Protein AF-A0A524IT50-F1 (afdb_monomer_lite)

Foldseek 3Di:
DFKWFWWDAQDQDQGTDIAGEPPPDDWQAQWWFFADDPPDTGITGTHGIDPDDPCVVDDHHHTPGTLDPHRLADNVLLVVLVVVCVVVVGHSNNSSVLLALPDSAADAQDDPPDADPDPDDDDDDDPVLVVLLVCQLPDPPNDDDDDDDPPNCPVVSVVVNQVVCVVVVAAEEAADALVPPDPVVVNVCCVVQPQLEAEDEDPDHSNNNSNSLVCQLVNSHRYYYYHPSSVSRNHPRHD

Secondary structure (DSSP, 8-state):
---EEEEEESSS----EEEE--TTSS--TT-EEEEEETTEEEEEEEEEEESS-S-TTS-PPBPSEES-SS--S-HHHHHHHHHHHHHHT--HHHHHHHHS---SS-------S-------------HHHHHHHHHHHH-SSS-------TTS-HHHHHHHHHHHHHHTT-BEEEE--GGG--HHHHHHHHHHHGGGEEEE-TTS-HHHHHHHHHHHHTTS--EEEESGGGGGS--TTB-

pLDDT: mean 86.33, std 12.61, range [40.44, 97.62]

Structure (mmCIF, N/CA/C/O backbone):
data_AF-A0A524IT50-F1
#
_entry.id   AF-A0A524IT50-F1
#
loop_
_atom_site.group_PDB
_atom_site.id
_atom_site.type_symbol
_atom_site.label_atom_id
_atom_site.label_alt_id
_atom_site.label_comp_id
_atom_site.label_asym_id
_atom_site.label_entity_id
_atom_site.label_seq_id
_atom_site.pdbx_PDB_ins_code
_atom_site.Cartn_x
_atom_site.Cartn_y
_atom_site.Cartn_z
_atom_site.occupancy
_atom_site.B_iso_or_equiv
_atom_site.auth_seq_id
_atom_site.auth_comp_id
_atom_site.auth_asym_id
_atom_site.auth_atom_id
_atom_site.pdbx_PDB_model_num
ATOM 1 N N . MET A 1 1 ? -31.246 -6.520 14.577 1.00 61.44 1 MET A N 1
ATOM 2 C CA . MET A 1 1 ? -29.985 -6.886 13.916 1.00 61.44 1 MET A CA 1
ATOM 3 C C . MET A 1 1 ? -29.192 -5.606 13.858 1.00 61.44 1 MET A C 1
ATOM 5 O O . MET A 1 1 ? -29.697 -4.640 13.303 1.00 61.44 1 MET A O 1
ATOM 9 N N . THR A 1 2 ? -28.096 -5.533 14.606 1.00 73.56 2 THR A N 1
ATOM 10 C CA . THR A 1 2 ? -27.285 -4.315 14.700 1.00 73.56 2 THR A CA 1
ATOM 11 C C . THR A 1 2 ? -25.959 -4.638 14.044 1.00 73.56 2 THR A C 1
ATOM 13 O O . THR A 1 2 ? -25.199 -5.437 14.595 1.00 73.56 2 THR A O 1
ATOM 16 N N . ALA A 1 3 ? -25.717 -4.058 12.870 1.00 85.19 3 ALA A N 1
ATOM 17 C CA . ALA A 1 3 ? -24.466 -4.242 12.156 1.00 85.19 3 ALA A CA 1
ATOM 18 C C . ALA A 1 3 ? -23.287 -3.780 13.025 1.00 85.19 3 ALA A C 1
ATOM 20 O O . ALA A 1 3 ? -23.374 -2.797 13.773 1.00 85.19 3 ALA A O 1
ATOM 21 N N . CYS A 1 4 ? -22.173 -4.498 12.938 1.00 92.62 4 CYS A N 1
ATOM 22 C CA . CYS A 1 4 ? -20.965 -4.160 13.676 1.00 92.62 4 CYS A CA 1
ATOM 23 C C . CYS A 1 4 ? -19.724 -4.348 12.814 1.00 92.62 4 CYS A C 1
ATOM 25 O O . CYS A 1 4 ? -19.714 -5.113 11.853 1.00 92.62 4 CYS A O 1
ATOM 27 N N . ILE A 1 5 ? -18.662 -3.654 13.188 1.00 95.31 5 ILE A N 1
ATOM 28 C CA . ILE A 1 5 ? -17.382 -3.678 12.490 1.00 95.31 5 ILE A CA 1
ATOM 29 C C . ILE A 1 5 ? -16.289 -4.215 13.397 1.00 95.31 5 ILE A C 1
ATOM 31 O O . ILE A 1 5 ? -16.271 -3.939 14.597 1.00 95.31 5 ILE A O 1
ATOM 35 N N . GLU A 1 6 ? -15.347 -4.932 12.800 1.00 96.62 6 GLU A N 1
ATOM 36 C CA . GLU A 1 6 ? -14.113 -5.337 13.456 1.00 96.62 6 GLU A CA 1
ATOM 37 C C . GLU A 1 6 ? -13.029 -4.294 13.209 1.00 96.62 6 GLU A C 1
ATOM 39 O O . GLU A 1 6 ? -12.670 -3.992 12.068 1.00 96.62 6 GLU A O 1
ATOM 44 N N . VAL A 1 7 ? -12.495 -3.745 14.297 1.00 97.44 7 VAL A N 1
ATOM 45 C CA . VAL A 1 7 ? -11.460 -2.714 14.276 1.00 97.44 7 VAL A CA 1
ATOM 46 C C . VAL A 1 7 ? -10.177 -3.257 14.890 1.00 97.44 7 VAL A C 1
ATOM 48 O O . VAL A 1 7 ? -10.175 -3.746 16.020 1.00 97.44 7 VAL A O 1
ATOM 51 N N . VAL A 1 8 ? -9.063 -3.099 14.180 1.00 97.62 8 VAL A N 1
ATOM 52 C CA . VAL A 1 8 ? -7.715 -3.343 14.713 1.00 97.62 8 VAL A CA 1
ATOM 53 C C . VAL A 1 8 ? -6.997 -2.025 14.977 1.00 97.62 8 VAL A C 1
ATOM 55 O O . VAL A 1 8 ? -7.151 -1.046 14.244 1.00 97.62 8 VAL A O 1
ATOM 58 N N . PHE A 1 9 ? -6.190 -1.991 16.034 1.00 96.31 9 PHE A N 1
ATOM 59 C CA . PHE A 1 9 ? -5.438 -0.807 16.453 1.00 96.31 9 PHE A CA 1
ATOM 60 C C . PHE A 1 9 ? -3.938 -1.059 16.354 1.00 96.31 9 PHE A C 1
ATOM 62 O O . PHE A 1 9 ? -3.500 -2.194 16.505 1.00 96.31 9 PHE A O 1
ATOM 69 N N . ASN A 1 10 ? -3.148 0.004 16.180 1.00 95.38 10 ASN A N 1
ATOM 70 C CA . ASN A 1 10 ? -1.686 -0.055 16.261 1.00 95.38 10 ASN A CA 1
ATOM 71 C C . ASN A 1 10 ? -1.212 -0.324 17.702 1.00 95.38 10 ASN A C 1
ATOM 73 O O . ASN A 1 10 ? -0.785 0.588 18.412 1.00 95.38 10 ASN A O 1
ATOM 77 N N . LEU A 1 11 ? -1.398 -1.554 18.165 1.00 94.94 11 LEU A N 1
ATOM 78 C CA . LEU A 1 11 ? -1.087 -2.034 19.503 1.00 94.94 11 LEU A CA 1
ATOM 79 C C . LEU A 1 11 ? -0.574 -3.467 19.384 1.00 94.94 11 LEU A C 1
ATOM 81 O O . LEU A 1 11 ? -1.099 -4.198 18.552 1.00 94.94 11 LEU A O 1
ATOM 85 N N . PRO A 1 12 ? 0.336 -3.917 20.261 1.00 94.94 12 PRO A N 1
ATOM 86 C CA . PRO A 1 12 ? 0.860 -5.283 20.257 1.00 94.94 12 PRO A CA 1
ATOM 87 C C . PRO A 1 12 ? -0.163 -6.283 20.829 1.00 94.94 12 PRO A C 1
ATOM 89 O O . PRO A 1 12 ? 0.088 -6.980 21.810 1.00 94.94 12 PRO A O 1
ATOM 92 N N . VAL A 1 13 ? -1.368 -6.312 20.256 1.00 93.94 13 VAL A N 1
ATOM 93 C CA . VAL A 1 13 ? -2.480 -7.176 20.650 1.00 93.94 13 VAL A CA 1
ATOM 94 C C . VAL A 1 13 ? -3.026 -7.838 19.395 1.00 93.94 13 VAL A C 1
ATOM 96 O O . VAL A 1 13 ? -3.584 -7.179 18.522 1.00 93.94 13 VAL A O 1
ATOM 99 N N . ASN A 1 14 ? -2.884 -9.158 19.311 1.00 90.31 14 ASN A N 1
ATOM 100 C CA . ASN A 1 14 ? -3.319 -9.930 18.153 1.00 90.31 14 ASN A CA 1
ATOM 101 C C . ASN A 1 14 ? -4.817 -10.274 18.227 1.00 90.31 14 ASN A C 1
ATOM 103 O O . ASN A 1 14 ? -5.187 -11.438 18.362 1.00 90.31 14 ASN A O 1
ATOM 107 N N . ARG A 1 15 ? -5.673 -9.245 18.237 1.00 91.81 15 ARG A N 1
ATOM 108 C CA . ARG A 1 15 ? -7.135 -9.393 18.223 1.00 91.81 15 ARG A CA 1
ATOM 109 C C . ARG A 1 15 ? -7.817 -8.180 17.586 1.00 91.81 15 ARG A C 1
ATOM 111 O O . ARG A 1 15 ? -7.344 -7.054 17.761 1.00 91.81 15 ARG A O 1
ATOM 118 N N . GLY A 1 16 ? -8.948 -8.405 16.925 1.00 94.62 16 GLY A N 1
ATOM 119 C CA . GLY A 1 16 ? -9.891 -7.351 16.565 1.00 94.62 16 GLY A CA 1
ATOM 120 C C . GLY A 1 16 ? -10.798 -6.958 17.730 1.00 94.62 16 GLY A C 1
ATOM 121 O O . GLY A 1 16 ? -10.895 -7.648 18.748 1.00 94.62 16 GLY A O 1
ATOM 122 N N . PHE A 1 17 ? -11.434 -5.801 17.601 1.00 96.50 17 PHE A N 1
ATOM 123 C CA . PHE A 1 17 ? -12.384 -5.270 18.570 1.00 96.50 17 PHE A CA 1
ATOM 124 C C . PHE A 1 17 ? -13.673 -4.899 17.845 1.00 96.50 17 PHE A C 1
ATOM 126 O O . PHE A 1 17 ? -13.633 -4.164 16.859 1.00 96.50 17 PHE A O 1
ATOM 133 N N . LEU A 1 18 ? -14.803 -5.395 18.343 1.00 96.25 18 LEU A N 1
ATOM 134 C CA . LEU A 1 18 ? -16.113 -5.143 17.756 1.00 96.25 18 LEU A CA 1
ATOM 135 C C . LEU A 1 18 ? -16.663 -3.791 18.216 1.00 96.25 18 LEU A C 1
ATOM 137 O O . LEU A 1 18 ? -16.636 -3.467 19.406 1.00 96.25 18 LEU A O 1
ATOM 141 N N . TYR A 1 19 ? -17.183 -3.017 17.268 1.00 95.75 19 TYR A N 1
ATOM 142 C CA . TYR A 1 19 ? -17.851 -1.745 17.531 1.00 95.75 19 TYR A CA 1
ATOM 143 C C . TYR A 1 19 ? -19.137 -1.622 16.727 1.00 95.75 19 TYR A C 1
ATOM 145 O O . TYR A 1 19 ? -19.237 -2.108 15.599 1.00 95.75 19 TYR A O 1
ATOM 153 N N . LEU A 1 20 ? -20.100 -0.898 17.292 1.00 93.00 20 LEU A N 1
ATOM 154 C CA . LEU A 1 20 ? -21.260 -0.430 16.543 1.00 93.00 20 LEU A CA 1
ATOM 155 C C . LEU A 1 20 ? -20.853 0.745 15.651 1.00 93.00 20 LEU A C 1
ATOM 157 O O . LEU A 1 20 ? -20.022 1.577 16.031 1.00 93.00 20 LEU A O 1
ATOM 161 N N . TYR A 1 21 ? -21.475 0.846 14.484 1.00 90.56 21 TYR A N 1
ATOM 162 C CA . TYR A 1 21 ? -21.325 1.988 13.589 1.00 90.56 21 TYR A CA 1
ATOM 163 C C . TYR A 1 21 ? -22.699 2.414 13.049 1.00 90.56 21 TYR A C 1
ATOM 165 O O . TYR A 1 21 ? -23.660 1.654 13.172 1.00 90.56 21 TYR A O 1
ATOM 173 N N . PRO A 1 22 ? -22.838 3.640 12.510 1.00 79.50 22 PRO A N 1
ATOM 174 C CA . PRO A 1 22 ? -24.097 4.079 11.921 1.00 79.50 22 PRO A CA 1
ATOM 175 C C . PRO A 1 22 ? -24.454 3.176 10.733 1.00 79.50 22 PRO A C 1
ATOM 177 O O . PRO A 1 22 ? -23.700 3.127 9.763 1.00 79.50 22 PRO A O 1
ATOM 180 N N . ASP A 1 23 ? -25.597 2.491 10.816 1.00 69.50 23 ASP A N 1
ATOM 181 C CA . ASP A 1 23 ? -26.121 1.489 9.865 1.00 69.50 23 ASP A CA 1
ATOM 182 C C . ASP A 1 23 ? -26.583 2.095 8.517 1.00 69.50 23 ASP A C 1
ATOM 184 O O . ASP A 1 23 ? -27.638 1.789 7.972 1.00 69.50 23 ASP A O 1
ATOM 188 N N . THR A 1 24 ? -25.827 3.062 8.004 1.00 67.31 24 THR A N 1
ATOM 189 C CA . THR A 1 24 ? -26.152 3.847 6.803 1.00 67.31 24 THR A CA 1
ATOM 190 C C . THR A 1 24 ? -25.028 3.846 5.773 1.00 67.31 24 THR A C 1
ATOM 192 O O . THR A 1 24 ? -25.149 4.480 4.729 1.00 67.31 24 THR A O 1
ATOM 195 N N . GLU A 1 25 ? -23.911 3.192 6.075 1.00 66.75 25 GLU A N 1
ATOM 196 C CA . GLU A 1 25 ? -22.723 3.149 5.227 1.00 66.75 25 GLU A CA 1
ATOM 197 C C . GLU A 1 25 ? -22.684 1.813 4.468 1.00 66.75 25 GLU A C 1
ATOM 199 O O . GLU A 1 25 ? -22.880 0.750 5.060 1.00 66.75 25 GLU A O 1
ATOM 204 N N . THR A 1 26 ? -22.403 1.855 3.160 1.00 78.00 26 THR A N 1
ATOM 205 C CA . THR A 1 26 ? -21.908 0.678 2.422 1.00 78.00 26 THR A CA 1
ATOM 206 C C . THR A 1 26 ? -20.674 0.119 3.132 1.00 78.00 26 THR A C 1
ATOM 208 O O . THR A 1 26 ? -19.958 0.911 3.743 1.00 78.00 26 THR A O 1
ATOM 211 N N . ASP A 1 27 ? -20.425 -1.196 3.034 1.00 89.50 27 ASP A N 1
ATOM 212 C CA . ASP A 1 27 ? -19.327 -1.920 3.709 1.00 89.50 27 ASP A CA 1
ATOM 213 C C . ASP A 1 27 ? -18.117 -1.014 4.047 1.00 89.50 27 ASP A C 1
ATOM 215 O O . ASP A 1 27 ? -17.372 -0.608 3.148 1.00 89.50 27 ASP A O 1
ATOM 219 N N . PRO A 1 28 ? -17.937 -0.638 5.329 1.00 91.94 28 PRO A N 1
ATOM 220 C CA . PRO A 1 28 ? -16.919 0.321 5.741 1.00 91.94 28 PRO A CA 1
ATOM 221 C C . PRO A 1 28 ? -15.521 -0.301 5.860 1.00 91.94 28 PRO A C 1
ATOM 223 O O . PRO A 1 28 ? -14.596 0.383 6.319 1.00 91.94 28 PRO A O 1
ATOM 226 N N . THR A 1 29 ? -15.355 -1.576 5.489 1.00 94.62 29 THR A N 1
ATOM 227 C CA . THR A 1 29 ? -14.065 -2.271 5.498 1.00 94.62 29 THR A CA 1
ATOM 228 C C . THR A 1 29 ? -13.006 -1.453 4.770 1.00 94.62 29 THR A C 1
ATOM 230 O O . THR A 1 29 ? -13.235 -0.898 3.699 1.00 94.62 29 THR A O 1
ATOM 233 N N . GLY A 1 30 ? -11.837 -1.329 5.394 1.00 93.88 30 GLY A N 1
ATOM 234 C CA . GLY A 1 30 ? -10.713 -0.567 4.871 1.00 93.88 30 GLY A CA 1
ATOM 235 C C . GLY A 1 30 ? -10.743 0.937 5.154 1.00 93.88 30 GLY A C 1
ATOM 236 O O . GLY A 1 30 ? -9.888 1.679 4.663 1.00 93.88 30 GLY A O 1
ATOM 237 N N . ARG A 1 31 ? -11.690 1.430 5.957 1.00 92.69 31 ARG A N 1
ATOM 238 C CA . ARG A 1 31 ? -11.659 2.806 6.485 1.00 92.69 31 ARG A CA 1
ATOM 239 C C . ARG A 1 31 ? -10.963 2.865 7.833 1.00 92.69 31 ARG A C 1
ATOM 241 O O . ARG A 1 31 ? -10.998 1.917 8.616 1.00 92.69 31 ARG A O 1
ATOM 248 N N . ARG A 1 32 ? -10.377 4.019 8.153 1.00 93.56 32 ARG A N 1
ATOM 249 C CA . ARG A 1 32 ? -9.918 4.300 9.514 1.00 93.56 32 ARG A CA 1
ATOM 250 C C . ARG A 1 32 ? -11.028 4.941 10.333 1.00 93.56 32 ARG A C 1
ATOM 252 O O . ARG A 1 32 ? -11.803 5.764 9.840 1.00 93.56 32 ARG A O 1
ATOM 259 N N . VAL A 1 33 ? -11.051 4.619 11.618 1.00 94.50 33 VAL A N 1
ATOM 260 C CA . VAL A 1 33 ? -12.016 5.125 12.600 1.00 94.50 33 VAL A CA 1
ATOM 261 C C . VAL A 1 33 ? -11.303 5.693 13.818 1.00 94.50 33 VAL A C 1
ATOM 263 O O . VAL A 1 33 ? -10.200 5.271 14.167 1.00 94.50 33 VAL A O 1
ATOM 266 N N . LYS A 1 34 ? -11.945 6.648 14.490 1.00 96.12 34 LYS A N 1
ATOM 267 C CA . LYS A 1 34 ? -11.680 6.958 15.895 1.00 96.12 34 LYS A CA 1
ATOM 268 C C . LYS A 1 34 ? -12.641 6.137 16.744 1.00 96.12 34 LYS A C 1
ATOM 270 O O . LYS A 1 34 ? -13.846 6.219 16.528 1.00 96.12 34 LYS A O 1
ATOM 275 N N . ALA A 1 35 ? -12.112 5.360 17.682 1.00 96.62 35 ALA A N 1
ATOM 276 C CA . ALA A 1 35 ? -12.916 4.504 18.547 1.00 96.62 35 ALA A CA 1
ATOM 277 C C . ALA A 1 35 ? -12.357 4.461 19.982 1.00 96.62 35 ALA A C 1
ATOM 279 O O . ALA A 1 35 ? -11.134 4.566 20.172 1.00 96.62 35 ALA A O 1
ATOM 280 N N . PRO A 1 36 ? -13.227 4.312 20.998 1.00 97.25 36 PRO A N 1
ATOM 281 C CA . PRO A 1 36 ? -12.813 4.250 22.392 1.00 97.25 36 PRO A CA 1
ATOM 282 C C . PRO A 1 36 ? -12.220 2.879 22.739 1.00 97.25 36 PRO A C 1
ATOM 284 O O . PRO A 1 36 ? -12.852 1.844 22.541 1.00 97.25 36 PRO A O 1
ATOM 287 N N . LEU A 1 37 ? -11.033 2.863 23.345 1.00 95.31 37 LEU A N 1
ATOM 288 C CA . LEU A 1 37 ? -10.394 1.674 23.902 1.00 95.31 37 LEU A CA 1
ATOM 289 C C . LEU A 1 37 ? -9.949 1.946 25.347 1.00 95.31 37 LEU A C 1
ATOM 291 O O . LEU A 1 37 ? -9.008 2.700 25.620 1.00 95.31 37 LEU A O 1
ATOM 295 N N . GLY A 1 38 ? -10.658 1.341 26.302 1.00 91.56 38 GLY A N 1
ATOM 296 C CA . GLY A 1 38 ? -10.481 1.631 27.725 1.00 91.56 38 GLY A CA 1
ATOM 297 C C . GLY A 1 38 ? -10.815 3.093 28.043 1.00 91.56 38 GLY A C 1
ATOM 298 O O . GLY A 1 38 ? -11.959 3.513 27.892 1.00 91.56 38 GLY A O 1
ATOM 299 N N . ARG A 1 39 ? -9.814 3.861 28.494 1.00 92.44 39 ARG A N 1
ATOM 300 C CA . ARG A 1 39 ? -9.937 5.297 28.830 1.00 92.44 39 ARG A CA 1
ATOM 301 C C . ARG A 1 39 ? -9.460 6.240 27.718 1.00 92.44 39 ARG A C 1
ATOM 303 O O . ARG A 1 39 ? -9.425 7.448 27.927 1.00 92.44 39 ARG A O 1
ATOM 310 N N . ARG A 1 40 ? -9.004 5.708 26.582 1.00 95.25 40 ARG A N 1
ATOM 311 C CA . ARG A 1 40 ? -8.410 6.485 25.484 1.00 95.25 40 ARG A CA 1
ATOM 312 C C . ARG A 1 40 ? -9.252 6.325 24.225 1.00 95.25 40 ARG A C 1
ATOM 314 O O . ARG A 1 40 ? -9.870 5.286 24.039 1.00 95.25 40 ARG A O 1
ATOM 321 N N . THR A 1 41 ? -9.193 7.304 23.332 1.00 95.62 41 THR A N 1
ATOM 322 C CA . THR A 1 41 ? -9.666 7.157 21.950 1.00 95.62 41 THR A CA 1
ATOM 323 C C . THR A 1 41 ? -8.461 6.950 21.041 1.00 95.62 41 THR A C 1
ATOM 325 O O . THR A 1 41 ? -7.523 7.752 21.054 1.00 95.62 41 THR A O 1
ATOM 328 N N . LEU A 1 42 ? -8.489 5.898 20.225 1.00 95.38 42 LEU A N 1
ATOM 329 C CA . LEU A 1 42 ? -7.414 5.551 19.298 1.00 95.38 42 LEU A CA 1
ATOM 330 C C . LEU A 1 42 ? -7.889 5.615 17.848 1.00 95.38 42 LEU A C 1
ATOM 332 O O . LEU A 1 42 ? -9.085 5.609 17.568 1.00 95.38 42 LEU A O 1
ATOM 336 N N . THR A 1 43 ? -6.929 5.715 16.928 1.00 94.50 43 THR A N 1
ATOM 337 C CA . THR A 1 43 ? -7.186 5.472 15.505 1.00 94.50 43 THR A CA 1
ATOM 338 C C . THR A 1 43 ? -7.030 3.979 15.238 1.00 94.50 43 THR A C 1
ATOM 340 O O . THR A 1 43 ? -5.976 3.427 15.550 1.00 94.50 43 THR A O 1
ATOM 343 N N . GLY A 1 44 ? -8.056 3.353 14.671 1.00 95.12 44 GLY A N 1
ATOM 344 C CA . GLY A 1 44 ? -8.032 1.960 14.229 1.00 95.12 44 GLY A CA 1
ATOM 345 C C . GLY A 1 44 ? -8.423 1.827 12.761 1.00 95.12 44 GLY A C 1
ATOM 346 O O . GLY A 1 44 ? -8.910 2.787 12.161 1.00 95.12 44 GLY A O 1
ATOM 347 N N . CYS A 1 45 ? -8.197 0.648 12.193 1.00 95.75 45 CYS A N 1
ATOM 348 C CA . CYS A 1 45 ? -8.593 0.289 10.833 1.00 95.75 45 CYS A CA 1
ATOM 349 C C . CYS A 1 45 ? -9.722 -0.736 10.894 1.00 95.75 45 CYS A C 1
ATOM 351 O O . CYS A 1 45 ? -9.622 -1.702 11.650 1.00 95.75 45 CYS A O 1
ATOM 353 N N . VAL A 1 46 ? -10.772 -0.528 10.103 1.00 96.31 46 VAL A N 1
ATOM 354 C CA . VAL A 1 46 ? -11.834 -1.517 9.922 1.00 96.31 46 VAL A CA 1
ATOM 355 C C . VAL A 1 46 ? -11.312 -2.621 9.011 1.00 96.31 46 VAL A C 1
ATOM 357 O O . VAL A 1 46 ? -10.904 -2.334 7.886 1.00 96.31 46 VAL A O 1
ATOM 360 N N . VAL A 1 47 ? -11.312 -3.859 9.493 1.00 96.75 47 VAL A N 1
ATOM 361 C CA . VAL A 1 47 ? -10.839 -5.037 8.740 1.00 96.75 47 VAL A CA 1
ATOM 362 C C . VAL A 1 47 ? -11.973 -5.962 8.324 1.00 96.75 47 VAL A C 1
ATOM 364 O O . VAL A 1 47 ? -11.801 -6.742 7.393 1.00 96.75 47 VAL A O 1
ATOM 367 N N . ASN A 1 48 ? -13.131 -5.851 8.975 1.00 94.44 48 ASN A N 1
ATOM 368 C CA . ASN A 1 48 ? -14.299 -6.653 8.653 1.00 94.44 48 ASN A CA 1
ATOM 369 C C . ASN A 1 48 ? -15.599 -5.932 9.030 1.00 94.44 48 ASN A C 1
ATOM 371 O O . ASN A 1 48 ? -15.611 -5.075 9.921 1.00 94.44 48 ASN A O 1
ATOM 375 N N . CYS A 1 49 ? -16.693 -6.321 8.383 1.00 93.00 49 CYS A N 1
ATOM 376 C CA . CYS A 1 49 ? -18.040 -5.847 8.663 1.00 93.00 49 CYS A CA 1
ATOM 377 C C . CYS A 1 49 ? -18.987 -7.044 8.768 1.00 93.00 49 CYS A C 1
ATOM 379 O O . CYS A 1 49 ? -19.014 -7.905 7.889 1.00 93.00 49 CYS A O 1
ATOM 381 N N . PHE A 1 50 ? -19.789 -7.078 9.828 1.00 91.38 50 PHE A N 1
ATOM 382 C CA . PHE A 1 50 ? -20.761 -8.132 10.078 1.00 91.38 50 PHE A CA 1
ATOM 383 C C . PHE A 1 50 ? -22.184 -7.563 10.040 1.00 91.38 50 PHE A C 1
ATOM 385 O O . PHE A 1 50 ? -22.438 -6.534 10.676 1.00 91.38 50 PHE A O 1
ATOM 392 N N . PRO A 1 51 ? -23.125 -8.229 9.341 1.00 87.19 51 PRO A N 1
ATOM 393 C CA . PRO A 1 51 ? -24.532 -7.820 9.334 1.00 87.19 51 PRO A CA 1
ATOM 394 C C . PRO A 1 51 ? -25.185 -7.968 10.717 1.00 87.19 51 PRO A C 1
ATOM 396 O O . PRO A 1 51 ? -26.097 -7.219 11.059 1.00 87.19 51 PRO A O 1
ATOM 399 N N . ASP A 1 52 ? -24.671 -8.892 11.529 1.00 84.88 52 ASP A N 1
ATOM 400 C CA . ASP A 1 52 ? -25.120 -9.175 12.885 1.00 84.88 52 ASP A CA 1
ATOM 401 C C . ASP A 1 52 ? -23.931 -9.248 13.836 1.00 84.88 52 ASP A C 1
ATOM 403 O O . ASP A 1 52 ? -22.855 -9.706 13.451 1.00 84.88 52 ASP A O 1
ATOM 407 N N . ASN A 1 53 ? -24.137 -8.832 15.089 1.00 87.12 53 ASN A N 1
ATOM 408 C CA . ASN A 1 53 ? -23.123 -8.947 16.131 1.00 87.12 53 ASN A CA 1
ATOM 409 C C . ASN A 1 53 ? -22.760 -10.430 16.365 1.00 87.12 53 ASN A C 1
ATOM 411 O O . ASN A 1 53 ? -23.614 -11.177 16.854 1.00 87.12 53 ASN A O 1
ATOM 415 N N . PRO A 1 54 ? -21.516 -10.862 16.068 1.00 87.62 54 PRO A N 1
ATOM 416 C CA . PRO A 1 54 ? -21.094 -12.245 16.274 1.00 87.62 54 PRO A CA 1
ATOM 417 C C . PRO A 1 54 ? -20.937 -12.606 17.761 1.00 87.62 54 PRO A C 1
ATOM 419 O O . PRO A 1 54 ? -20.901 -13.787 18.097 1.00 87.62 54 PRO A O 1
ATOM 422 N N . GLU A 1 55 ? -20.879 -11.614 18.654 1.00 88.50 55 GLU A N 1
ATOM 423 C CA . GLU A 1 55 ? -20.804 -11.784 20.108 1.00 88.50 55 GLU A CA 1
ATOM 424 C C . GLU A 1 55 ? -22.027 -11.133 20.788 1.00 88.50 55 GLU A C 1
ATOM 426 O O . GLU A 1 55 ? -21.913 -10.051 21.372 1.00 88.50 55 GLU A O 1
ATOM 431 N N . PRO A 1 56 ? -23.224 -11.751 20.718 1.00 83.56 56 PRO A N 1
ATOM 432 C CA . PRO A 1 56 ? -24.476 -11.136 21.172 1.00 83.56 56 PRO A CA 1
ATOM 433 C C . PRO A 1 56 ? -24.513 -10.824 22.675 1.00 83.56 56 PRO A C 1
ATOM 435 O O . PRO A 1 56 ? -25.229 -9.914 23.085 1.00 83.56 56 PRO A O 1
ATOM 438 N N . ASP A 1 57 ? -23.724 -11.538 23.481 1.00 88.44 57 ASP A N 1
ATOM 439 C CA . ASP A 1 57 ? -23.613 -11.320 24.928 1.00 88.44 57 ASP A CA 1
ATOM 440 C C . ASP A 1 57 ? -22.697 -10.135 25.294 1.00 88.44 57 ASP A C 1
ATOM 442 O O . ASP A 1 57 ? -22.638 -9.722 26.455 1.00 88.44 57 ASP A O 1
ATOM 446 N N . LEU A 1 58 ? -21.962 -9.581 24.323 1.00 87.44 58 LEU A N 1
ATOM 447 C CA . LEU A 1 58 ? -21.044 -8.466 24.527 1.00 87.44 58 LEU A CA 1
ATOM 448 C C . LEU A 1 58 ? -21.758 -7.131 24.277 1.00 87.44 58 LEU A C 1
ATOM 450 O O . LEU A 1 58 ? -22.229 -6.850 23.174 1.00 87.44 58 LEU A O 1
ATOM 454 N N . GLU A 1 59 ? -21.781 -6.255 25.284 1.00 89.31 59 GLU A N 1
ATOM 455 C CA . GLU A 1 59 ? -22.253 -4.880 25.103 1.00 89.31 59 GLU A CA 1
ATOM 456 C C . GLU A 1 59 ? -21.232 -4.076 24.279 1.00 89.31 59 GLU A C 1
ATOM 458 O O . GLU A 1 59 ? -20.150 -3.709 24.753 1.00 89.31 59 GLU A O 1
ATOM 463 N N . LEU A 1 60 ? -21.576 -3.811 23.017 1.00 93.19 60 LEU A N 1
ATOM 464 C CA . LEU A 1 60 ? -20.711 -3.099 22.082 1.00 93.19 60 LEU A CA 1
ATOM 465 C C . LEU A 1 60 ? -20.809 -1.582 22.255 1.00 93.19 60 LEU A C 1
ATOM 467 O O . LEU A 1 60 ? -21.894 -1.002 22.314 1.00 93.19 60 LEU A O 1
ATOM 471 N N . LYS A 1 61 ? -19.653 -0.913 22.244 1.00 94.69 61 LYS A N 1
ATOM 472 C CA . LYS A 1 61 ? -19.587 0.552 22.171 1.00 94.69 61 LYS A CA 1
ATOM 473 C C . LYS A 1 61 ? -19.680 1.017 20.714 1.00 94.69 61 LYS A C 1
ATOM 475 O O . LYS A 1 61 ? -19.177 0.323 19.828 1.00 94.69 61 LYS A O 1
ATOM 480 N N . PRO A 1 62 ? -20.254 2.199 20.443 1.00 94.88 62 PRO A N 1
ATOM 481 C CA . PRO A 1 62 ? -20.149 2.811 19.127 1.00 94.88 62 PRO A CA 1
ATOM 482 C C . PRO A 1 62 ? -18.733 3.344 18.870 1.00 94.88 62 PRO A C 1
ATOM 484 O O . PRO A 1 62 ? -18.003 3.689 19.805 1.00 94.88 62 PRO A O 1
ATOM 487 N N . ILE A 1 63 ? -18.351 3.441 17.596 1.00 95.88 63 ILE A N 1
ATOM 488 C CA . ILE A 1 63 ? -17.211 4.269 17.184 1.00 95.88 63 ILE A CA 1
ATOM 489 C C . ILE A 1 63 ? -17.502 5.757 17.428 1.00 95.88 63 ILE A C 1
ATOM 491 O O . ILE A 1 63 ? -18.654 6.186 17.396 1.00 95.88 63 ILE A O 1
ATOM 495 N N . ASP A 1 64 ? -16.454 6.567 17.594 1.00 94.81 64 ASP A N 1
ATOM 496 C CA . ASP A 1 64 ? -16.605 8.021 17.725 1.00 94.81 64 ASP A CA 1
ATOM 497 C C . ASP A 1 64 ? -16.905 8.655 16.358 1.00 94.81 64 ASP A C 1
ATOM 499 O O . ASP A 1 64 ? -17.776 9.515 16.240 1.00 94.81 64 ASP A O 1
ATOM 503 N N . LYS A 1 65 ? -16.139 8.267 15.324 1.00 93.38 65 LYS A N 1
ATOM 504 C CA . LYS A 1 65 ? -16.331 8.696 13.926 1.00 93.38 65 LYS A CA 1
ATOM 505 C C . LYS A 1 65 ? -15.438 7.941 12.943 1.00 93.38 65 LYS A C 1
ATOM 507 O O . LYS A 1 65 ? -14.330 7.531 13.293 1.00 93.38 65 LYS A O 1
ATOM 512 N N . PHE A 1 66 ? -15.848 7.897 11.679 1.00 92.44 66 PHE A N 1
ATOM 513 C CA . PHE A 1 66 ? -14.942 7.608 10.566 1.00 92.44 66 PHE A CA 1
ATOM 514 C C . PHE A 1 66 ? -13.965 8.771 10.332 1.00 92.44 66 PHE A C 1
ATOM 516 O O . PHE A 1 66 ? -14.316 9.945 10.472 1.00 92.44 66 PHE A O 1
ATOM 523 N N . ILE A 1 67 ? -12.714 8.441 10.005 1.00 90.38 67 ILE A N 1
ATOM 524 C CA . ILE A 1 67 ? -11.675 9.411 9.626 1.00 90.38 67 ILE A CA 1
ATOM 525 C C . ILE A 1 67 ? -11.716 9.646 8.118 1.00 90.38 67 ILE A C 1
ATOM 527 O O . ILE A 1 67 ? -11.673 10.790 7.670 1.00 90.38 67 ILE A O 1
ATOM 531 N N . ASP A 1 68 ? -11.809 8.561 7.352 1.00 87.12 68 ASP A N 1
ATOM 532 C CA . ASP A 1 68 ? -11.803 8.593 5.895 1.00 87.12 68 ASP A CA 1
ATOM 533 C C . ASP A 1 68 ? -13.234 8.603 5.358 1.00 87.12 68 ASP A C 1
ATOM 535 O O . ASP A 1 68 ? -14.120 7.973 5.938 1.00 87.12 68 ASP A O 1
ATOM 539 N N . LYS A 1 69 ? -13.468 9.295 4.239 1.00 85.44 69 LYS A N 1
ATOM 540 C CA . LYS A 1 69 ? -14.768 9.268 3.544 1.00 85.44 69 LYS A CA 1
ATOM 541 C C . LYS A 1 69 ? -15.001 7.956 2.790 1.00 85.44 69 LYS A C 1
ATOM 543 O O . LYS A 1 69 ? -16.125 7.492 2.721 1.00 85.44 69 LYS A O 1
ATOM 548 N N . GLU A 1 70 ? -13.933 7.368 2.263 1.00 86.19 70 GLU A N 1
ATOM 549 C CA . GLU A 1 70 ? -13.945 6.153 1.441 1.00 86.19 70 GLU A CA 1
ATOM 550 C C . GLU A 1 70 ? -12.850 5.191 1.933 1.00 86.19 70 GLU A C 1
ATOM 552 O O . GLU A 1 70 ? -11.833 5.679 2.444 1.00 86.19 70 GLU A O 1
ATOM 557 N N . PRO A 1 71 ? -12.994 3.863 1.755 1.00 89.50 71 PRO A N 1
ATOM 558 C CA . PRO A 1 71 ? -11.969 2.874 2.106 1.00 89.50 71 PRO A CA 1
ATOM 559 C C . PRO A 1 71 ? -10.602 3.169 1.487 1.00 89.50 71 PRO A C 1
ATOM 561 O O . PRO A 1 71 ? -10.446 3.149 0.270 1.00 89.50 71 PRO A O 1
ATOM 564 N N . ILE A 1 72 ? -9.589 3.465 2.306 1.00 89.25 72 ILE A N 1
ATOM 565 C CA . ILE A 1 72 ? -8.211 3.717 1.833 1.00 89.25 72 ILE A CA 1
ATOM 566 C C . ILE A 1 72 ? -7.355 2.446 1.812 1.00 89.25 72 ILE A C 1
ATOM 568 O O . ILE A 1 72 ? -6.252 2.466 1.268 1.00 89.25 72 ILE A O 1
ATOM 572 N N . ILE A 1 73 ? -7.850 1.367 2.417 1.00 91.44 73 ILE A N 1
ATOM 573 C CA . ILE A 1 73 ? -7.192 0.067 2.522 1.00 91.44 73 ILE A CA 1
ATOM 574 C C . ILE A 1 73 ? -8.009 -0.921 1.687 1.00 91.44 73 ILE A C 1
ATOM 576 O O . ILE A 1 73 ? -9.187 -1.127 1.966 1.00 91.44 73 ILE A O 1
ATOM 580 N N . GLY A 1 74 ? -7.400 -1.501 0.654 1.00 91.00 74 GLY A N 1
ATOM 581 C CA . GLY A 1 74 ? -8.018 -2.580 -0.122 1.00 91.00 74 GLY A CA 1
ATOM 582 C C . GLY A 1 74 ? -7.986 -3.912 0.628 1.00 91.00 74 GLY A C 1
ATOM 583 O O . GLY A 1 74 ? -7.216 -4.076 1.580 1.00 91.00 74 GLY A O 1
ATOM 584 N N . ARG A 1 75 ? -8.787 -4.881 0.176 1.00 90.94 75 ARG A N 1
ATOM 585 C CA . ARG A 1 75 ? -8.802 -6.231 0.759 1.00 90.94 75 ARG A CA 1
ATOM 586 C C . ARG A 1 75 ? -7.457 -6.933 0.572 1.00 90.94 75 ARG A C 1
ATOM 588 O O . ARG A 1 75 ? -6.952 -7.529 1.512 1.00 90.94 75 ARG A O 1
ATOM 595 N N . GLU A 1 76 ? -6.828 -6.755 -0.581 1.00 92.00 76 GLU A N 1
ATOM 596 C CA . GLU A 1 76 ? -5.511 -7.302 -0.913 1.00 92.00 76 GLU A CA 1
ATOM 597 C C . GLU A 1 76 ? -4.433 -6.797 0.058 1.00 92.00 76 GLU A C 1
ATOM 599 O O . GLU A 1 76 ? -3.542 -7.542 0.462 1.00 92.00 76 GLU A O 1
ATOM 604 N N . LEU A 1 77 ? -4.527 -5.531 0.484 1.00 93.50 77 LEU A N 1
ATOM 605 C CA . LEU A 1 77 ? -3.598 -4.965 1.462 1.00 93.50 77 LEU A CA 1
ATOM 606 C C . LEU A 1 77 ? -3.860 -5.497 2.878 1.00 93.50 77 LEU A C 1
ATOM 608 O O . LEU A 1 77 ? -2.911 -5.664 3.643 1.00 93.50 77 LEU A O 1
ATOM 612 N N . ILE A 1 78 ? -5.120 -5.782 3.228 1.00 95.12 78 ILE A N 1
ATOM 613 C CA . ILE A 1 78 ? -5.462 -6.461 4.487 1.00 95.12 78 ILE A CA 1
ATOM 614 C C . ILE A 1 78 ? -4.878 -7.877 4.488 1.00 95.12 78 ILE A C 1
ATOM 616 O O . ILE A 1 78 ? -4.163 -8.226 5.422 1.00 95.12 78 ILE A O 1
ATOM 620 N N . GLU A 1 79 ? -5.081 -8.648 3.421 1.00 95.31 79 GLU A N 1
ATOM 621 C CA . GLU A 1 79 ? -4.532 -10.003 3.268 1.00 95.31 79 GLU A CA 1
ATOM 622 C C . GLU A 1 79 ? -2.995 -10.013 3.312 1.00 95.31 79 GLU A C 1
ATOM 624 O O . GLU A 1 79 ? -2.384 -10.851 3.984 1.00 95.31 79 GLU A O 1
ATOM 629 N N . LEU A 1 80 ? -2.349 -9.039 2.657 1.00 95.31 80 LEU A N 1
ATOM 630 C CA . LEU A 1 80 ? -0.902 -8.852 2.741 1.00 95.31 80 LEU A CA 1
ATOM 631 C C . LEU A 1 80 ? -0.465 -8.543 4.177 1.00 95.31 80 LEU A C 1
ATOM 633 O O . LEU A 1 80 ? 0.492 -9.141 4.667 1.00 95.31 80 LEU A O 1
ATOM 637 N N . ALA A 1 81 ? -1.161 -7.641 4.872 1.00 95.88 81 ALA A N 1
ATOM 638 C CA . ALA A 1 81 ? -0.843 -7.291 6.251 1.00 95.88 81 ALA A CA 1
ATOM 639 C C . ALA A 1 81 ? -1.066 -8.465 7.219 1.00 95.88 81 ALA A C 1
ATOM 641 O O . ALA A 1 81 ? -0.298 -8.625 8.165 1.00 95.88 81 ALA A O 1
ATOM 642 N N . GLU A 1 82 ? -2.055 -9.322 6.972 1.00 96.25 82 GLU A N 1
ATOM 643 C CA . GLU A 1 82 ? -2.254 -10.574 7.705 1.00 96.25 82 GLU A CA 1
ATOM 644 C C . GLU A 1 82 ? -1.129 -11.581 7.455 1.00 96.25 82 GLU A C 1
ATOM 646 O O . GLU A 1 82 ? -0.663 -12.251 8.377 1.00 96.25 82 GLU A O 1
ATOM 651 N N . TRP A 1 83 ? -0.665 -11.709 6.211 1.00 97.38 83 TRP A N 1
ATOM 652 C CA . TRP A 1 83 ? 0.504 -12.532 5.914 1.00 97.38 83 TRP A CA 1
ATOM 653 C C . TRP A 1 83 ? 1.759 -11.984 6.603 1.00 97.38 83 TRP A C 1
ATOM 655 O O . TRP A 1 83 ? 2.493 -12.743 7.240 1.00 97.38 83 TRP A O 1
ATOM 665 N N . MET A 1 84 ? 1.967 -10.666 6.550 1.00 96.50 84 MET A N 1
ATOM 666 C CA . MET A 1 84 ? 3.078 -9.992 7.220 1.00 96.50 84 MET A CA 1
ATOM 667 C C . MET A 1 84 ? 3.016 -10.154 8.737 1.00 96.50 84 MET A C 1
ATOM 669 O O . MET A 1 84 ? 4.050 -10.401 9.349 1.00 96.50 84 MET A O 1
ATOM 673 N N . SER A 1 85 ? 1.838 -10.035 9.351 1.00 97.00 85 SER A N 1
ATOM 674 C CA . SER A 1 85 ? 1.685 -10.151 10.805 1.00 97.00 85 SER A CA 1
ATOM 675 C C . SER A 1 85 ? 2.087 -11.542 11.295 1.00 97.00 85 SER A C 1
ATOM 677 O O . SER A 1 85 ? 2.823 -11.668 12.275 1.00 97.00 85 SER A O 1
ATOM 679 N N . ARG A 1 86 ? 1.718 -12.589 10.542 1.00 96.56 86 ARG A N 1
ATOM 680 C CA . ARG A 1 86 ? 2.160 -13.969 10.791 1.00 96.56 86 ARG A CA 1
ATOM 681 C C . ARG A 1 86 ? 3.662 -14.145 10.582 1.00 96.56 86 ARG A C 1
ATOM 683 O O . ARG A 1 86 ? 4.310 -14.784 11.404 1.00 96.56 86 ARG A O 1
ATOM 690 N N . LEU A 1 87 ? 4.212 -13.593 9.499 1.00 97.50 87 LEU A N 1
ATOM 691 C CA . LEU A 1 87 ? 5.630 -13.740 9.165 1.00 97.50 87 LEU A CA 1
ATOM 692 C C . LEU A 1 87 ? 6.546 -13.010 10.158 1.00 97.50 87 LEU A C 1
ATOM 694 O O . LEU A 1 87 ? 7.571 -13.548 10.567 1.00 97.50 87 LEU A O 1
ATOM 698 N N . TYR A 1 88 ? 6.182 -11.786 10.535 1.00 96.38 88 TYR A N 1
ATOM 699 C CA . TYR A 1 88 ? 6.993 -10.899 11.371 1.00 96.38 88 TYR A CA 1
ATOM 700 C C . TYR A 1 88 ? 6.584 -10.904 12.849 1.00 96.38 88 TYR A C 1
ATOM 702 O O . TYR A 1 88 ? 7.148 -10.140 13.631 1.00 96.38 88 TYR A O 1
ATOM 710 N N . LEU A 1 89 ? 5.650 -11.779 13.243 1.00 96.19 89 LEU A N 1
ATOM 711 C CA . LEU A 1 89 ? 5.199 -11.977 14.625 1.00 96.19 89 LEU A CA 1
ATOM 712 C C . LEU A 1 89 ? 4.728 -10.679 15.306 1.00 96.19 89 LEU A C 1
ATOM 714 O O . LEU A 1 89 ? 5.021 -10.435 16.477 1.00 96.19 89 LEU A O 1
ATOM 718 N N . CYS A 1 90 ? 3.987 -9.850 14.572 1.00 96.50 90 CYS A N 1
ATOM 719 C CA . CYS A 1 90 ? 3.346 -8.641 15.088 1.00 96.50 90 CYS A CA 1
ATOM 720 C C . CYS A 1 90 ? 1.820 -8.740 14.979 1.00 96.50 90 CYS A C 1
ATOM 722 O O . CYS A 1 90 ? 1.283 -9.679 14.393 1.00 96.50 90 CYS A O 1
ATOM 724 N N . SER A 1 91 ? 1.093 -7.795 15.572 1.00 97.50 91 SER A N 1
ATOM 725 C CA . SER A 1 91 ? -0.362 -7.739 15.403 1.00 97.50 91 SER A CA 1
ATOM 726 C C . SER A 1 91 ? -0.750 -7.280 13.991 1.00 97.50 91 SER A C 1
ATOM 728 O O . SER A 1 91 ? -0.029 -6.516 13.343 1.00 97.50 91 SER A O 1
ATOM 730 N N . LEU A 1 92 ? -1.947 -7.665 13.529 1.00 97.12 92 LEU A N 1
ATOM 731 C CA . LEU A 1 92 ? -2.508 -7.142 12.275 1.00 97.12 92 LEU A CA 1
ATOM 732 C C . LEU A 1 92 ? -2.585 -5.605 12.275 1.00 97.12 92 LEU A C 1
ATOM 734 O O . LEU A 1 92 ? -2.318 -4.965 11.261 1.00 97.12 92 LEU A O 1
ATOM 738 N N . GLY A 1 93 ? -2.904 -4.997 13.419 1.00 96.12 93 GLY A N 1
ATOM 739 C CA . GLY A 1 93 ? -2.981 -3.546 13.535 1.00 96.12 93 GLY A CA 1
ATOM 740 C C . GLY A 1 93 ? -1.630 -2.836 13.398 1.00 96.12 93 GLY A C 1
ATOM 741 O O . GLY A 1 93 ? -1.574 -1.782 12.762 1.00 96.12 93 GLY A O 1
ATOM 742 N N . GLU A 1 94 ? -0.539 -3.406 13.922 1.00 96.00 94 GLU A N 1
ATOM 743 C CA . GLU A 1 94 ? 0.831 -2.911 13.699 1.00 96.00 94 GLU A CA 1
ATOM 744 C C . GLU A 1 94 ? 1.268 -3.094 12.240 1.00 96.00 94 GLU A C 1
ATOM 746 O O . GLU A 1 94 ? 1.839 -2.174 11.647 1.00 96.00 94 GLU A O 1
ATOM 751 N N . ALA A 1 95 ? 0.955 -4.246 11.637 1.00 95.62 95 ALA A N 1
ATOM 752 C CA . ALA A 1 95 ? 1.266 -4.528 10.238 1.00 95.62 95 ALA A CA 1
ATOM 753 C C . ALA A 1 95 ? 0.551 -3.545 9.295 1.00 95.62 95 ALA A C 1
ATOM 755 O O . ALA A 1 95 ? 1.204 -2.861 8.505 1.00 95.62 95 ALA A O 1
ATOM 756 N N . LEU A 1 96 ? -0.770 -3.383 9.440 1.00 94.56 96 LEU A N 1
ATOM 757 C CA . LEU A 1 96 ? -1.555 -2.423 8.659 1.00 94.56 96 LEU A CA 1
ATOM 758 C C . LEU A 1 96 ? -1.071 -0.991 8.872 1.00 94.56 96 LEU A C 1
ATOM 760 O O . LEU A 1 96 ? -0.846 -0.266 7.908 1.00 94.56 96 LEU A O 1
ATOM 764 N N . SER A 1 97 ? -0.844 -0.577 10.120 1.00 91.62 97 SER A N 1
ATOM 765 C CA . SER A 1 97 ? -0.386 0.789 10.409 1.00 91.62 97 SER A CA 1
ATOM 766 C C . SER A 1 97 ? 0.969 1.108 9.776 1.00 91.62 97 SER A C 1
ATOM 768 O O . SER A 1 97 ? 1.226 2.264 9.448 1.00 91.62 97 SER A O 1
ATOM 770 N N . SER A 1 98 ? 1.812 0.093 9.574 1.00 90.50 98 SER A N 1
ATOM 771 C CA . SER A 1 98 ? 3.113 0.222 8.909 1.00 90.50 98 SER A CA 1
ATOM 772 C C . SER A 1 98 ? 3.001 0.336 7.384 1.00 90.50 98 SER A C 1
ATOM 774 O O . SER A 1 98 ? 3.887 0.905 6.747 1.00 90.50 98 SER A O 1
ATOM 776 N N . CYS A 1 99 ? 1.915 -0.178 6.799 1.00 91.25 99 CYS A N 1
ATOM 777 C CA . CYS A 1 99 ? 1.643 -0.095 5.364 1.00 91.25 99 CYS A CA 1
ATOM 778 C C . CYS A 1 99 ? 1.068 1.269 4.954 1.00 91.25 99 CYS A C 1
ATOM 780 O O . CYS A 1 99 ? 1.250 1.706 3.819 1.00 91.25 99 CYS A O 1
ATOM 782 N N . LEU A 1 100 ? 0.352 1.939 5.862 1.00 87.44 100 LEU A N 1
ATOM 783 C CA . LEU A 1 100 ? -0.460 3.108 5.529 1.00 87.44 100 LEU A CA 1
ATOM 784 C C . LEU A 1 100 ? 0.300 4.437 5.603 1.00 87.44 100 LEU A C 1
ATOM 786 O O . LEU A 1 100 ? 1.159 4.641 6.467 1.00 87.44 100 LEU A O 1
ATOM 790 N N . PRO A 1 101 ? -0.080 5.424 4.773 1.00 79.25 101 PRO A N 1
ATOM 791 C CA . PRO A 1 101 ? 0.395 6.786 4.940 1.00 79.25 101 PRO A CA 1
ATOM 792 C C . PRO A 1 101 ? -0.207 7.384 6.223 1.00 79.25 101 PRO A C 1
ATOM 794 O O . PRO A 1 101 ? -1.422 7.503 6.368 1.00 79.25 101 PRO A O 1
ATOM 797 N N . GLY A 1 102 ? 0.636 7.823 7.162 1.00 67.38 102 GLY A N 1
ATOM 798 C CA . GLY A 1 102 ? 0.214 8.416 8.445 1.00 67.38 102 GLY A CA 1
ATOM 799 C C . GLY A 1 102 ? -0.528 9.768 8.366 1.00 67.38 102 GLY A C 1
ATOM 800 O O . GLY A 1 102 ? -0.616 10.471 9.369 1.00 67.38 102 GLY A O 1
ATOM 801 N N . GLY A 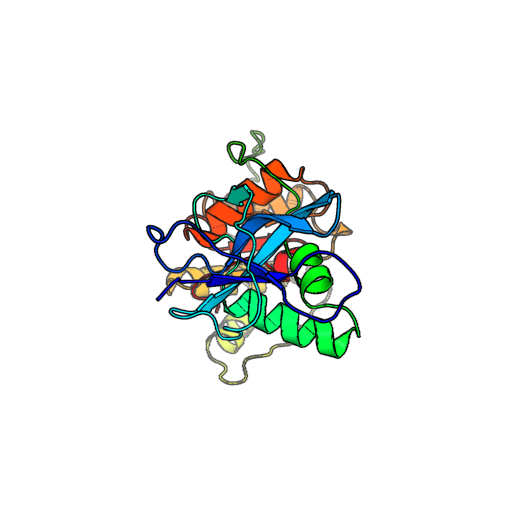1 103 ? -1.021 10.182 7.192 1.00 62.22 103 GLY A N 1
ATOM 802 C CA . GLY A 1 103 ? -1.732 11.446 6.973 1.00 62.22 103 GLY A CA 1
ATOM 803 C C . GLY A 1 103 ? -3.213 11.374 7.363 1.00 62.22 103 GLY A C 1
ATOM 804 O O . GLY A 1 103 ? -3.872 10.357 7.148 1.00 62.22 103 GLY A O 1
ATOM 805 N N . ILE A 1 104 ? -3.750 12.460 7.934 1.00 59.38 104 ILE A N 1
ATOM 806 C CA . ILE A 1 104 ? -5.172 12.582 8.330 1.00 59.38 104 ILE A CA 1
ATOM 807 C C . ILE A 1 104 ? -5.988 13.361 7.282 1.00 59.38 104 ILE A C 1
ATOM 809 O O . ILE A 1 104 ? -7.195 13.171 7.178 1.00 59.38 104 ILE A O 1
ATOM 813 N N . ARG A 1 105 ? -5.351 14.252 6.512 1.00 57.84 105 ARG A N 1
ATOM 814 C CA . ARG A 1 105 ? -6.001 15.081 5.487 1.00 57.84 105 ARG A CA 1
ATOM 815 C C . ARG A 1 105 ? -5.221 15.022 4.184 1.00 57.84 105 ARG A C 1
ATOM 817 O O . ARG A 1 105 ? -3.995 15.121 4.207 1.00 57.84 105 ARG A O 1
ATOM 824 N N . GLU A 1 106 ? -5.951 14.894 3.084 1.00 57.44 106 GLU A N 1
ATOM 825 C CA . GLU A 1 106 ? -5.434 15.098 1.733 1.00 57.44 106 GLU A CA 1
ATOM 826 C C . GLU A 1 106 ? -5.052 16.574 1.567 1.00 57.44 106 GLU A C 1
ATOM 828 O O . GLU A 1 106 ? -5.817 17.470 1.930 1.00 57.44 106 GLU A O 1
ATOM 833 N N . THR A 1 107 ? -3.865 16.827 1.025 1.00 58.62 107 THR A N 1
ATOM 834 C CA . THR A 1 107 ? -3.556 18.098 0.361 1.00 58.62 107 THR A CA 1
ATOM 835 C C . THR A 1 107 ? -3.579 17.845 -1.140 1.00 58.62 107 THR A C 1
ATOM 837 O O . THR A 1 107 ? -3.421 16.700 -1.558 1.00 58.62 107 THR A O 1
ATOM 840 N N . ALA A 1 108 ? -3.752 18.882 -1.962 1.00 55.69 108 ALA A N 1
ATOM 841 C CA . ALA A 1 108 ? -3.527 18.722 -3.395 1.00 55.69 108 ALA A CA 1
ATOM 842 C C . ALA A 1 108 ? -2.126 18.123 -3.617 1.00 55.69 108 ALA A C 1
ATOM 844 O O . ALA A 1 108 ? -1.152 18.568 -2.999 1.00 55.69 108 ALA A O 1
ATOM 845 N N . ALA A 1 109 ? -2.041 17.078 -4.440 1.00 53.62 109 ALA A N 1
ATOM 846 C CA . ALA A 1 109 ? -0.762 16.579 -4.907 1.00 53.62 109 ALA A CA 1
ATOM 847 C C . ALA A 1 109 ? -0.150 17.668 -5.793 1.00 53.62 109 ALA A C 1
ATOM 849 O O . ALA A 1 109 ? -0.560 17.857 -6.935 1.00 53.62 109 ALA A O 1
ATOM 850 N N . GLU A 1 110 ? 0.776 18.444 -5.240 1.00 49.75 110 GLU A N 1
ATOM 851 C CA . GLU A 1 110 ? 1.579 19.370 -6.029 1.00 49.75 110 GLU A CA 1
ATOM 852 C C . GLU A 1 110 ? 2.567 18.538 -6.845 1.00 49.75 110 GLU A C 1
ATOM 854 O O . GLU A 1 110 ? 3.462 17.893 -6.288 1.00 49.75 110 GLU A O 1
ATOM 859 N N . MET A 1 111 ? 2.399 18.543 -8.168 1.00 52.69 111 MET A N 1
ATOM 860 C CA . MET A 1 111 ? 3.497 18.177 -9.053 1.00 52.69 111 MET A CA 1
ATOM 861 C C . MET A 1 111 ? 4.609 19.210 -8.827 1.00 52.69 111 MET A C 1
ATOM 863 O O . MET A 1 111 ? 4.305 20.401 -8.818 1.00 52.69 111 MET A O 1
ATOM 867 N N . PRO A 1 112 ? 5.869 18.812 -8.585 1.00 48.62 112 PRO A N 1
ATOM 868 C CA . PRO A 1 112 ? 6.941 19.789 -8.462 1.00 48.62 112 PRO A CA 1
ATOM 869 C C . PRO A 1 112 ? 7.010 20.647 -9.735 1.00 48.62 112 PRO A C 1
ATOM 871 O O . PRO A 1 112 ? 7.107 20.114 -10.835 1.00 48.62 112 PRO A O 1
ATOM 874 N N . ASP A 1 113 ? 6.978 21.971 -9.560 1.00 40.44 113 ASP A N 1
ATOM 875 C CA . ASP A 1 113 ? 6.901 22.992 -10.621 1.00 40.44 113 ASP A CA 1
ATOM 876 C C . ASP A 1 113 ? 8.128 23.062 -11.552 1.00 40.44 113 ASP A C 1
ATOM 878 O O . ASP A 1 113 ? 8.177 23.895 -12.457 1.00 40.44 113 ASP A O 1
ATOM 882 N N . PHE A 1 114 ? 9.159 22.241 -11.337 1.00 43.16 114 PHE A N 1
ATOM 883 C CA . PHE A 1 114 ? 10.446 22.417 -12.005 1.00 43.16 114 PHE A CA 1
ATOM 884 C C . PHE A 1 114 ? 10.733 21.305 -13.013 1.00 43.16 114 PHE A C 1
ATOM 886 O O . PHE A 1 114 ? 11.218 20.232 -12.656 1.00 43.16 114 PHE A O 1
ATOM 893 N N . PHE A 1 115 ? 10.492 21.613 -14.288 1.00 52.09 115 PHE A N 1
ATOM 894 C CA . PHE A 1 115 ? 10.886 20.789 -15.426 1.00 52.09 115 PHE A CA 1
ATOM 895 C C . PHE A 1 115 ? 12.041 21.471 -16.169 1.00 52.09 115 PHE A C 1
ATOM 897 O O . PHE A 1 115 ? 11.799 22.347 -16.999 1.00 52.09 115 PHE A O 1
ATOM 904 N N . PRO A 1 116 ? 13.306 21.097 -15.925 1.00 47.38 116 PRO A N 1
ATOM 905 C CA . PRO A 1 116 ? 14.286 21.256 -16.982 1.00 47.38 116 PRO A CA 1
ATOM 906 C C . PRO A 1 116 ? 13.862 20.327 -18.128 1.00 47.38 116 PRO A C 1
ATOM 908 O O . PRO A 1 116 ? 13.685 19.125 -17.914 1.00 47.38 116 PRO A O 1
ATOM 911 N N . GLU A 1 117 ? 13.659 20.878 -19.327 1.00 46.97 117 GLU A N 1
ATOM 912 C CA . GLU A 1 117 ? 13.632 20.076 -20.551 1.00 46.97 117 GLU A CA 1
ATOM 913 C C . GLU A 1 117 ? 14.946 19.286 -20.604 1.00 46.97 117 GLU A C 1
ATOM 915 O O . GLU A 1 117 ? 16.027 19.874 -20.659 1.00 46.97 117 GLU A O 1
ATOM 920 N N . ASP A 1 118 ? 14.869 17.957 -20.526 1.00 49.22 118 ASP A N 1
ATOM 921 C CA . ASP A 1 118 ? 16.013 17.125 -20.881 1.00 49.22 118 ASP A CA 1
ATOM 922 C C . ASP A 1 118 ? 15.959 16.968 -22.412 1.00 49.22 118 ASP A C 1
ATOM 924 O O . ASP A 1 118 ? 14.954 16.480 -22.932 1.00 49.22 118 ASP A O 1
ATOM 928 N N . PRO A 1 119 ? 16.984 17.410 -23.161 1.00 44.38 119 PRO A N 1
ATOM 929 C CA . PRO A 1 119 ? 17.006 17.349 -24.622 1.00 44.38 119 PRO A CA 1
ATOM 930 C C . PRO A 1 119 ? 17.174 15.922 -25.169 1.00 44.38 119 PRO A C 1
ATOM 932 O O . PRO A 1 119 ? 17.341 15.748 -26.380 1.00 44.38 119 PRO A O 1
ATOM 935 N N . SER A 1 120 ? 17.174 14.891 -24.319 1.00 54.41 120 SER A N 1
ATOM 936 C CA . SER A 1 120 ? 17.210 13.508 -24.778 1.00 54.41 120 SER A CA 1
ATOM 937 C C . SER A 1 120 ? 15.916 13.155 -25.518 1.00 54.41 120 SER A C 1
ATOM 939 O O . SER A 1 120 ? 14.878 12.834 -24.947 1.00 54.41 120 SER A O 1
ATOM 941 N N . GLY A 1 121 ? 15.996 13.232 -26.849 1.00 54.56 121 GLY A N 1
ATOM 942 C CA . GLY A 1 121 ? 14.985 12.708 -27.759 1.00 54.56 121 GLY A CA 1
ATOM 943 C C . GLY A 1 121 ? 14.705 11.214 -27.525 1.00 54.56 121 GLY A C 1
ATOM 944 O O . GLY A 1 121 ? 15.363 10.570 -26.706 1.00 54.56 121 GLY A O 1
ATOM 945 N N . PRO A 1 122 ? 13.735 10.636 -28.253 1.00 58.59 122 PRO A N 1
ATOM 946 C CA . PRO A 1 122 ? 13.284 9.267 -28.023 1.00 58.59 122 PRO A CA 1
ATOM 947 C C . PRO A 1 122 ? 14.464 8.288 -28.003 1.00 58.59 122 PRO A C 1
ATOM 949 O O . PRO A 1 122 ? 15.195 8.151 -28.987 1.00 58.59 122 PRO A O 1
ATOM 952 N N . VAL A 1 123 ? 14.654 7.610 -26.869 1.00 68.81 123 VAL A N 1
ATOM 953 C CA . VAL A 1 123 ? 15.707 6.607 -26.699 1.00 68.81 123 VAL A CA 1
ATOM 954 C C . VAL A 1 123 ? 15.355 5.410 -27.576 1.00 68.81 123 VAL A C 1
ATOM 956 O O . VAL A 1 123 ? 14.385 4.703 -27.317 1.00 68.81 123 VAL A O 1
ATOM 959 N N . ILE A 1 124 ? 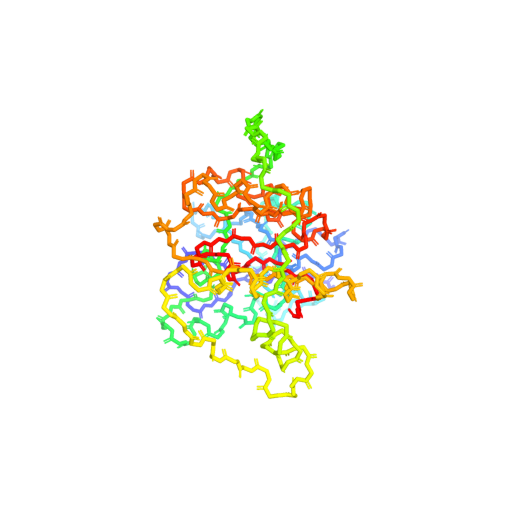16.125 5.186 -28.642 1.00 76.69 124 ILE A N 1
ATOM 960 C CA . ILE A 1 124 ? 15.936 4.032 -29.528 1.00 76.69 124 ILE A CA 1
ATOM 961 C C . ILE A 1 124 ? 16.583 2.811 -28.859 1.00 76.69 124 ILE A C 1
ATOM 963 O O . ILE A 1 124 ? 17.811 2.795 -28.719 1.00 76.69 124 ILE A O 1
ATOM 967 N N . PRO A 1 125 ? 15.818 1.767 -28.481 1.00 80.12 125 PRO A N 1
ATOM 968 C CA . PRO A 1 125 ? 16.397 0.625 -27.792 1.00 80.12 125 PRO A CA 1
ATOM 969 C C . PRO A 1 125 ? 17.321 -0.172 -28.715 1.00 80.12 125 PRO A C 1
ATOM 971 O O . PRO A 1 125 ? 17.019 -0.379 -29.897 1.00 80.12 125 PRO A O 1
ATOM 974 N N . SER A 1 126 ? 18.433 -0.663 -28.169 1.00 88.06 126 SER A N 1
ATOM 975 C CA . SER A 1 126 ? 19.347 -1.562 -28.879 1.00 88.06 126 SER A CA 1
ATOM 976 C C . SER A 1 126 ? 18.671 -2.897 -29.225 1.00 88.06 126 SER A C 1
ATOM 978 O O . SER A 1 126 ? 17.611 -3.235 -28.695 1.00 88.06 126 SER A O 1
ATOM 980 N N . VAL A 1 127 ? 19.292 -3.694 -30.103 1.00 90.12 127 VAL A N 1
ATOM 981 C CA . VAL A 1 127 ? 18.779 -5.033 -30.459 1.00 90.12 127 VAL A CA 1
ATOM 982 C C . VAL A 1 127 ? 18.596 -5.900 -29.208 1.00 90.12 127 VAL A C 1
ATOM 984 O O . VAL A 1 127 ? 17.519 -6.455 -29.017 1.00 90.12 127 VAL A O 1
ATOM 987 N N . PHE A 1 128 ? 19.593 -5.924 -28.319 1.00 91.25 128 PHE A N 1
ATOM 988 C CA . PHE A 1 128 ? 19.542 -6.684 -27.066 1.00 91.25 128 PHE A CA 1
ATOM 989 C C . PHE A 1 128 ? 18.450 -6.187 -26.112 1.00 91.25 128 PHE A C 1
ATOM 991 O O . PHE A 1 128 ? 17.802 -6.984 -25.441 1.00 91.25 128 PHE A O 1
ATOM 998 N N . GLN A 1 129 ? 18.211 -4.874 -26.062 1.00 92.81 129 GLN A N 1
ATOM 999 C CA . GLN A 1 129 ? 17.138 -4.309 -25.241 1.00 92.81 129 GLN A CA 1
ATOM 1000 C C . GLN A 1 129 ? 15.762 -4.690 -25.790 1.00 92.81 129 GLN A C 1
ATOM 1002 O O . GLN A 1 129 ? 14.896 -5.090 -25.020 1.00 92.81 129 GLN A O 1
ATOM 1007 N N . ARG A 1 130 ? 15.563 -4.627 -27.114 1.00 93.25 130 ARG A N 1
ATOM 1008 C CA . ARG A 1 130 ? 14.311 -5.067 -27.752 1.00 93.25 130 ARG A CA 1
ATOM 1009 C C . ARG A 1 130 ? 14.040 -6.548 -27.520 1.00 93.25 130 ARG A C 1
ATOM 1011 O O . ARG A 1 130 ? 12.900 -6.918 -27.261 1.00 93.25 130 ARG A O 1
ATOM 1018 N N . GLU A 1 131 ? 15.074 -7.377 -27.609 1.00 93.56 131 GLU A N 1
ATOM 1019 C CA . GLU A 1 131 ? 14.970 -8.807 -27.328 1.00 93.56 131 GLU A CA 1
ATOM 1020 C C . GLU A 1 131 ? 14.594 -9.058 -25.864 1.00 93.56 131 GLU A C 1
ATOM 1022 O O . GLU A 1 131 ? 13.637 -9.781 -25.608 1.00 93.56 131 GLU A O 1
ATOM 1027 N N . ALA A 1 132 ? 15.249 -8.383 -24.914 1.00 94.44 132 ALA A N 1
ATOM 1028 C CA . ALA A 1 132 ? 14.906 -8.478 -23.496 1.00 94.44 132 ALA A CA 1
ATOM 1029 C C . ALA A 1 132 ? 13.453 -8.058 -23.215 1.00 94.44 132 ALA A C 1
ATOM 1031 O O . ALA A 1 132 ? 12.734 -8.788 -22.538 1.00 94.44 132 ALA A O 1
ATOM 1032 N N . VAL A 1 133 ? 13.001 -6.925 -23.771 1.00 94.31 133 VAL A N 1
ATOM 1033 C CA . VAL A 1 133 ? 11.604 -6.466 -23.652 1.00 94.31 133 VAL A CA 1
ATOM 1034 C C . VAL A 1 133 ? 10.644 -7.518 -24.205 1.00 94.31 133 VAL A C 1
ATOM 1036 O O . VAL A 1 133 ? 9.669 -7.862 -23.545 1.00 94.31 133 VAL A O 1
ATOM 1039 N N . LYS A 1 134 ? 10.926 -8.065 -25.394 1.00 93.81 134 LYS A N 1
ATOM 1040 C CA . LYS A 1 134 ? 10.087 -9.102 -26.003 1.00 93.81 134 LYS A CA 1
ATOM 1041 C C . LYS A 1 134 ? 9.997 -10.338 -25.108 1.00 93.81 134 LYS A C 1
ATOM 1043 O O . LYS A 1 134 ? 8.900 -10.842 -24.899 1.00 93.81 134 LYS A O 1
ATOM 1048 N N . THR A 1 135 ? 11.122 -10.813 -24.581 1.00 93.75 135 THR A N 1
ATOM 1049 C CA . THR A 1 135 ? 11.165 -11.986 -23.698 1.00 93.75 135 THR A CA 1
ATOM 1050 C C . THR A 1 135 ? 10.373 -11.753 -22.414 1.00 93.75 135 THR A C 1
ATOM 1052 O O . THR A 1 135 ? 9.594 -12.615 -22.031 1.00 93.75 135 THR A O 1
ATOM 1055 N N . ILE A 1 136 ? 10.511 -10.579 -21.790 1.00 94.00 136 ILE A N 1
ATOM 1056 C CA . ILE A 1 136 ? 9.766 -10.229 -20.571 1.00 94.00 136 ILE A CA 1
ATOM 1057 C C . ILE A 1 136 ? 8.257 -10.186 -20.845 1.00 94.00 136 ILE A C 1
ATOM 1059 O O . ILE A 1 136 ? 7.486 -10.767 -20.094 1.00 94.00 136 ILE A O 1
ATOM 1063 N N . LEU A 1 137 ? 7.833 -9.532 -21.931 1.00 91.44 137 LEU A N 1
ATOM 1064 C CA . LEU A 1 137 ? 6.410 -9.348 -22.249 1.00 91.44 137 LEU A CA 1
ATOM 1065 C C . LEU A 1 137 ? 5.718 -10.607 -22.791 1.00 91.44 137 LEU A C 1
ATOM 1067 O O . LEU A 1 137 ? 4.495 -10.634 -22.867 1.00 91.44 137 LEU A O 1
ATOM 1071 N N . SER A 1 138 ? 6.476 -11.620 -23.218 1.00 90.75 138 SER A N 1
ATOM 1072 C CA . SER A 1 138 ? 5.924 -12.867 -23.773 1.00 90.75 138 SER A CA 1
ATOM 1073 C C . SER A 1 138 ? 6.118 -14.090 -22.886 1.00 90.75 138 SER A C 1
ATOM 1075 O O . SER A 1 138 ? 5.615 -15.152 -23.238 1.00 90.75 138 SER A O 1
ATOM 1077 N N . GLY A 1 139 ? 6.869 -13.981 -21.788 1.00 83.38 139 GLY A N 1
ATOM 1078 C CA . GLY A 1 139 ? 7.138 -15.131 -20.934 1.00 83.38 139 GLY A CA 1
ATOM 1079 C C . GLY A 1 139 ? 6.023 -15.381 -19.920 1.00 83.38 139 GLY A C 1
ATOM 1080 O O . GLY A 1 139 ? 5.511 -14.456 -19.295 1.00 83.38 139 GLY A O 1
ATOM 1081 N N . ASP A 1 140 ? 5.704 -16.660 -19.736 1.00 72.25 140 ASP A N 1
ATOM 1082 C CA . ASP A 1 140 ? 4.608 -17.122 -18.880 1.00 72.25 140 ASP A CA 1
ATOM 1083 C C . ASP A 1 140 ? 4.996 -17.212 -17.384 1.00 72.25 140 ASP A C 1
ATOM 1085 O O . ASP A 1 140 ? 4.128 -17.201 -16.513 1.00 72.25 140 ASP A O 1
ATOM 1089 N N . ASP A 1 141 ? 6.300 -17.261 -17.065 1.00 64.94 141 ASP A N 1
ATOM 1090 C CA . ASP A 1 141 ? 6.832 -17.641 -15.738 1.00 64.94 141 ASP A CA 1
ATOM 1091 C C . ASP A 1 141 ? 6.972 -16.489 -14.714 1.00 64.94 141 ASP A C 1
ATOM 1093 O O . ASP A 1 141 ? 7.520 -16.678 -13.627 1.00 64.94 141 ASP A O 1
ATOM 1097 N N . GLY A 1 142 ? 6.473 -15.287 -15.019 1.00 79.12 142 GLY A N 1
ATOM 1098 C CA . GLY A 1 142 ? 6.244 -14.204 -14.045 1.00 79.12 142 GLY A CA 1
ATOM 1099 C C . GLY A 1 142 ? 7.469 -13.566 -13.359 1.00 79.12 142 GLY A C 1
ATOM 1100 O O . GLY A 1 142 ? 7.304 -12.565 -12.664 1.00 79.12 142 GLY A O 1
ATOM 1101 N N . TRP A 1 143 ? 8.692 -14.077 -13.553 1.00 90.5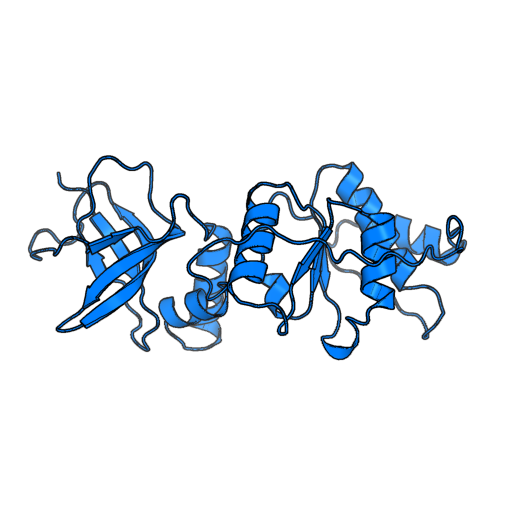0 143 TRP A N 1
ATOM 1102 C CA . TRP A 1 143 ? 9.912 -13.555 -12.920 1.00 90.50 143 TRP A CA 1
ATOM 1103 C C . TRP A 1 143 ? 11.101 -13.550 -13.881 1.00 90.50 143 TRP A C 1
ATOM 1105 O O . TRP A 1 143 ? 11.482 -14.580 -14.431 1.00 90.50 143 TRP A O 1
ATOM 1115 N N . PHE A 1 144 ? 11.755 -12.395 -14.024 1.00 93.25 144 PHE A N 1
ATOM 1116 C CA . PHE A 1 144 ? 12.907 -12.231 -14.911 1.00 93.25 144 PHE A CA 1
ATOM 1117 C C . PHE A 1 144 ? 14.074 -11.556 -14.196 1.00 93.25 144 PHE A C 1
ATOM 1119 O O . PHE A 1 144 ? 13.896 -10.615 -13.422 1.00 93.25 144 PHE A O 1
ATOM 1126 N N . TYR A 1 145 ? 15.290 -11.994 -14.518 1.00 93.69 145 TYR A N 1
ATOM 1127 C CA . TYR A 1 145 ? 16.521 -11.343 -14.084 1.00 93.69 145 TYR A CA 1
ATOM 1128 C C . TYR A 1 145 ? 17.227 -10.692 -15.277 1.00 93.69 145 TYR A C 1
ATOM 1130 O O . TYR A 1 145 ? 17.783 -11.376 -16.135 1.00 93.69 145 TYR A O 1
ATOM 1138 N N . LEU A 1 146 ? 17.225 -9.356 -15.327 1.00 94.00 146 LEU A N 1
ATOM 1139 C CA . LEU A 1 146 ? 17.922 -8.595 -16.365 1.00 94.00 146 LEU A CA 1
ATOM 1140 C C . LEU A 1 146 ? 19.359 -8.275 -15.935 1.00 94.00 146 LEU A C 1
ATOM 1142 O O . LEU A 1 146 ? 19.614 -7.308 -15.212 1.00 94.00 146 LEU A O 1
ATOM 1146 N N . TYR A 1 147 ? 20.309 -9.070 -16.421 1.00 93.69 147 TYR A N 1
ATOM 1147 C CA . TYR A 1 147 ? 21.731 -8.831 -16.195 1.00 93.69 147 TYR A CA 1
ATOM 1148 C C . TYR A 1 147 ? 22.302 -7.771 -17.148 1.00 93.69 147 TYR A C 1
ATOM 1150 O O . TYR A 1 147 ? 22.043 -7.777 -18.348 1.00 93.69 147 TYR A O 1
ATOM 1158 N N . GLY A 1 148 ? 23.143 -6.881 -16.618 1.00 89.94 148 GLY A N 1
ATOM 1159 C CA . GLY A 1 148 ? 23.920 -5.935 -17.417 1.00 89.94 148 GLY A CA 1
ATOM 1160 C C . GLY A 1 148 ? 24.709 -4.960 -16.548 1.00 89.94 148 GLY A C 1
ATOM 1161 O O . GLY A 1 148 ? 24.258 -4.571 -15.468 1.00 89.94 148 GLY A O 1
ATOM 1162 N N . VAL A 1 149 ? 25.873 -4.512 -17.019 1.00 89.06 149 VAL A N 1
ATOM 1163 C CA . VAL A 1 149 ? 26.701 -3.512 -16.313 1.00 89.06 149 VAL A CA 1
ATOM 1164 C C . VAL A 1 149 ? 25.984 -2.159 -16.197 1.00 89.06 149 VAL A C 1
ATOM 1166 O O . VAL A 1 149 ? 24.993 -1.898 -16.888 1.00 89.06 149 VAL A O 1
ATOM 1169 N N . THR A 1 150 ? 26.418 -1.278 -15.298 1.00 84.50 150 THR A N 1
ATOM 1170 C CA . THR A 1 150 ? 25.907 0.105 -15.238 1.00 84.50 150 THR A CA 1
ATOM 1171 C C . THR A 1 150 ? 26.103 0.801 -16.589 1.00 84.50 150 THR A C 1
ATOM 1173 O O . THR A 1 150 ? 27.097 0.564 -17.265 1.00 84.50 150 THR A O 1
ATOM 1176 N N . GLY A 1 151 ? 25.131 1.607 -17.025 1.00 80.75 151 GLY A N 1
ATOM 1177 C CA . GLY A 1 151 ? 25.184 2.277 -18.333 1.00 80.75 151 GLY A CA 1
ATOM 1178 C C . GLY A 1 151 ? 24.757 1.424 -19.538 1.00 80.75 151 GLY A C 1
ATOM 1179 O O . GLY A 1 151 ? 24.552 1.975 -20.608 1.00 80.75 151 GLY A O 1
ATOM 1180 N N . SER A 1 152 ? 24.505 0.118 -19.378 1.00 84.69 152 SE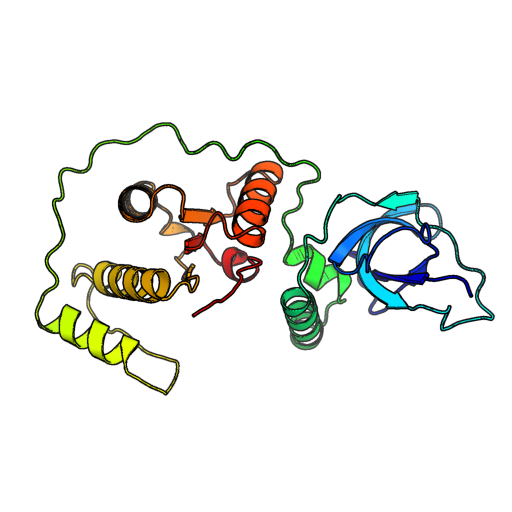R A N 1
ATOM 1181 C CA . SER A 1 152 ? 23.962 -0.747 -20.457 1.00 84.69 152 SER A CA 1
ATOM 1182 C C . SER A 1 152 ? 22.496 -0.459 -20.842 1.00 84.69 152 SER A C 1
ATOM 1184 O O . SER A 1 152 ? 21.937 -1.108 -21.726 1.00 84.69 152 SER A O 1
ATOM 1186 N N . GLY A 1 153 ? 21.849 0.499 -20.169 1.00 86.50 153 GLY A N 1
ATOM 1187 C CA . GLY A 1 153 ? 20.465 0.897 -20.439 1.00 86.50 153 GLY A CA 1
ATOM 1188 C C . GLY A 1 153 ? 19.395 -0.043 -19.870 1.00 86.50 153 GLY A C 1
ATOM 1189 O O . GLY A 1 153 ? 18.295 -0.095 -20.403 1.00 86.50 153 GLY A O 1
ATOM 1190 N N . LYS A 1 154 ? 19.673 -0.762 -18.772 1.00 90.12 154 LYS A N 1
ATOM 1191 C CA . LYS A 1 154 ? 18.662 -1.582 -18.063 1.00 90.12 154 LYS A CA 1
ATOM 1192 C C . LYS A 1 154 ? 17.400 -0.794 -17.700 1.00 90.12 154 LYS A C 1
ATOM 1194 O O . LYS A 1 154 ? 16.298 -1.300 -17.863 1.00 90.12 154 LYS A O 1
ATOM 1199 N N . THR A 1 155 ? 17.571 0.452 -17.255 1.00 88.25 155 THR A N 1
ATOM 1200 C CA . THR A 1 155 ? 16.454 1.357 -16.955 1.00 88.25 155 THR A CA 1
ATOM 1201 C C . THR A 1 155 ? 15.520 1.498 -18.152 1.00 88.25 155 THR A C 1
ATOM 1203 O O . THR A 1 155 ? 14.312 1.423 -17.983 1.00 88.25 155 THR A O 1
ATOM 1206 N N . GLU A 1 156 ? 16.061 1.611 -19.366 1.00 89.44 156 GLU A N 1
ATOM 1207 C CA . GLU A 1 156 ? 15.249 1.746 -20.576 1.00 89.44 156 GLU A CA 1
ATOM 1208 C C . GLU A 1 156 ? 14.424 0.487 -20.863 1.00 89.44 156 GLU A C 1
ATOM 1210 O O . GLU A 1 156 ? 13.259 0.588 -21.243 1.00 89.44 156 GLU A O 1
ATOM 1215 N N . VAL A 1 157 ? 14.987 -0.700 -20.614 1.00 92.75 157 VAL A N 1
ATOM 1216 C CA . VAL A 1 157 ? 14.247 -1.969 -20.715 1.00 92.75 157 VAL A CA 1
ATOM 1217 C C . VAL A 1 157 ? 13.071 -1.977 -19.740 1.00 92.75 157 VAL A C 1
ATOM 1219 O O . VAL A 1 157 ? 11.950 -2.263 -20.157 1.00 92.75 157 VAL A O 1
ATOM 1222 N N . PHE A 1 158 ? 13.292 -1.609 -18.472 1.00 92.25 158 PHE A N 1
ATOM 1223 C CA . PHE A 1 158 ? 12.229 -1.570 -17.461 1.00 92.25 158 PHE A CA 1
ATOM 1224 C C . PHE A 1 158 ? 11.129 -0.565 -17.811 1.00 92.25 158 PHE A C 1
ATOM 1226 O O . PHE A 1 158 ? 9.951 -0.915 -17.780 1.00 92.25 158 PHE A O 1
ATOM 1233 N N . LEU A 1 159 ? 11.500 0.662 -18.190 1.00 91.00 159 LEU A N 1
ATOM 1234 C CA . LEU A 1 159 ? 10.532 1.703 -18.538 1.00 91.00 159 LEU A CA 1
ATOM 1235 C C . LEU A 1 159 ? 9.766 1.375 -19.827 1.00 91.00 159 LEU A C 1
ATOM 1237 O O . LEU A 1 159 ? 8.582 1.688 -19.921 1.00 91.00 159 LEU A O 1
ATOM 1241 N N . THR A 1 160 ? 10.401 0.702 -20.791 1.00 92.75 160 THR A N 1
ATOM 1242 C CA . THR A 1 160 ? 9.726 0.229 -22.009 1.00 92.75 160 THR A CA 1
ATOM 1243 C C . THR A 1 160 ? 8.741 -0.897 -21.707 1.00 92.75 160 THR A C 1
ATOM 1245 O O . THR A 1 160 ? 7.628 -0.871 -22.225 1.00 92.75 160 THR A O 1
ATOM 1248 N N . CYS A 1 161 ? 9.105 -1.859 -20.850 1.00 93.69 161 CYS A N 1
ATOM 1249 C CA . CYS A 1 161 ? 8.167 -2.893 -20.401 1.00 93.69 161 CYS A CA 1
ATOM 1250 C C . CYS A 1 161 ? 6.970 -2.256 -19.689 1.00 93.69 161 CYS A C 1
ATOM 1252 O O . CYS A 1 161 ? 5.829 -2.539 -20.045 1.00 93.69 161 CYS A O 1
ATOM 1254 N N . ALA A 1 162 ? 7.233 -1.326 -18.764 1.00 93.81 162 ALA A N 1
ATOM 1255 C CA . ALA A 1 162 ? 6.189 -0.597 -18.060 1.00 93.81 162 ALA A CA 1
ATOM 1256 C C . ALA A 1 162 ? 5.249 0.120 -19.038 1.00 93.81 162 ALA A C 1
ATOM 1258 O O . ALA A 1 162 ? 4.037 0.013 -18.921 1.00 93.81 162 ALA A O 1
ATOM 1259 N N . GLU A 1 163 ? 5.783 0.800 -20.053 1.00 92.94 163 GLU A N 1
ATOM 1260 C CA . GLU A 1 163 ? 4.972 1.483 -21.061 1.00 92.94 163 GLU A CA 1
ATOM 1261 C C . GLU A 1 163 ? 4.040 0.534 -21.836 1.00 92.94 163 GLU A C 1
ATOM 1263 O O . GLU A 1 163 ? 2.907 0.910 -22.134 1.00 92.94 163 GLU A O 1
ATOM 1268 N N . GLN A 1 164 ? 4.485 -0.686 -22.154 1.00 93.38 164 GLN A N 1
ATOM 1269 C CA . GLN A 1 164 ? 3.641 -1.680 -22.825 1.00 93.38 164 GLN A CA 1
ATOM 1270 C C . GLN A 1 164 ? 2.550 -2.220 -21.893 1.00 93.38 164 GLN A C 1
ATOM 1272 O O . GLN A 1 164 ? 1.384 -2.225 -22.275 1.00 93.38 164 GLN A O 1
ATOM 1277 N N . VAL A 1 165 ? 2.886 -2.541 -20.641 1.00 94.00 165 VAL A N 1
ATOM 1278 C CA . VAL A 1 165 ? 1.905 -2.944 -19.614 1.00 94.00 165 VAL A CA 1
ATOM 1279 C C . VAL A 1 165 ? 0.844 -1.853 -19.412 1.00 94.00 165 VAL A C 1
ATOM 1281 O O . VAL A 1 165 ? -0.359 -2.115 -19.399 1.00 94.00 165 VAL A O 1
ATOM 1284 N N . LEU A 1 166 ? 1.274 -0.592 -19.357 1.00 93.75 166 LEU A N 1
ATOM 1285 C CA . LEU A 1 166 ? 0.393 0.567 -19.246 1.00 93.75 166 LEU A CA 1
ATOM 1286 C C . LEU A 1 166 ? -0.514 0.778 -20.474 1.00 93.75 166 LEU A C 1
ATOM 1288 O O . LEU A 1 166 ? -1.554 1.428 -20.330 1.00 93.75 166 LEU A O 1
ATOM 1292 N N . LYS A 1 167 ? -0.124 0.304 -21.670 1.00 94.12 167 LYS A N 1
ATOM 1293 C CA . LYS A 1 167 ? -0.944 0.332 -22.902 1.00 94.12 167 LYS A CA 1
ATOM 1294 C C . LYS A 1 167 ? -2.025 -0.748 -22.899 1.00 94.12 167 LYS A C 1
ATOM 1296 O O . LYS A 1 167 ? -3.068 -0.548 -23.511 1.00 94.12 167 LYS A O 1
ATOM 1301 N N . GLU A 1 168 ? -1.816 -1.836 -22.164 1.00 93.94 168 GLU A N 1
ATOM 1302 C CA . GLU A 1 168 ? -2.818 -2.884 -21.926 1.00 93.94 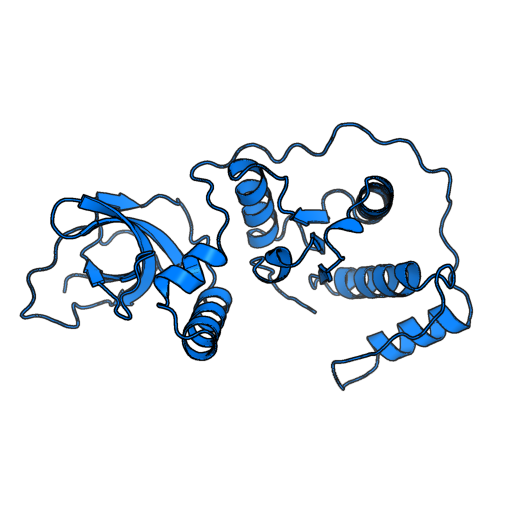168 GLU A CA 1
ATOM 1303 C C . GLU A 1 168 ? -3.857 -2.492 -20.858 1.00 93.94 168 GLU A C 1
ATOM 1305 O O . GLU A 1 168 ? -4.736 -3.285 -20.528 1.00 93.94 168 GLU A O 1
ATOM 1310 N N . GLY A 1 169 ? -3.771 -1.278 -20.300 1.00 93.62 169 GLY A N 1
ATOM 1311 C CA . GLY A 1 169 ? -4.676 -0.801 -19.249 1.00 93.62 169 GLY A CA 1
ATOM 1312 C C . GLY A 1 169 ? -4.348 -1.331 -17.851 1.00 93.62 169 GLY A C 1
ATOM 1313 O O . GLY A 1 169 ? -5.151 -1.165 -16.934 1.00 93.62 169 GLY A O 1
ATOM 1314 N N . LYS A 1 170 ? -3.178 -1.953 -17.679 1.00 95.00 170 LYS A N 1
ATOM 1315 C CA . LYS A 1 170 ? -2.656 -2.394 -16.383 1.00 95.00 170 LYS A CA 1
ATOM 1316 C C . LYS A 1 170 ? -1.826 -1.291 -15.722 1.00 95.00 170 LYS A C 1
ATOM 1318 O O . LYS A 1 170 ? -1.500 -0.275 -16.340 1.00 95.00 170 LYS A O 1
ATOM 1323 N N . SER A 1 171 ? -1.481 -1.507 -14.460 1.00 95.88 171 SER A N 1
ATOM 1324 C CA . SER A 1 171 ? -0.654 -0.611 -13.651 1.00 95.88 171 SER A CA 1
ATOM 1325 C C . SER A 1 171 ? 0.687 -1.253 -13.304 1.00 95.88 171 SER A C 1
ATOM 1327 O O . SER A 1 171 ? 0.810 -2.473 -13.306 1.00 95.88 171 SER A O 1
ATOM 1329 N N . VAL A 1 172 ? 1.685 -0.434 -12.966 1.00 95.88 172 VAL A N 1
ATOM 1330 C CA . VAL A 1 172 ? 3.069 -0.872 -12.719 1.00 95.88 172 VAL A CA 1
ATOM 1331 C C . VAL A 1 172 ? 3.597 -0.290 -11.412 1.00 95.88 172 VAL A C 1
ATOM 1333 O O . VAL A 1 172 ? 3.454 0.906 -11.160 1.00 95.88 172 VAL A O 1
ATOM 1336 N N . ILE A 1 173 ? 4.292 -1.106 -10.617 1.00 95.50 173 ILE A N 1
ATOM 1337 C CA . ILE A 1 173 ? 5.132 -0.636 -9.506 1.00 95.50 173 ILE A CA 1
ATOM 1338 C C . ILE A 1 173 ? 6.600 -0.752 -9.920 1.00 95.50 173 ILE A C 1
ATOM 1340 O O . ILE A 1 173 ? 7.109 -1.841 -10.171 1.00 95.50 173 ILE A O 1
ATOM 1344 N N . TYR A 1 174 ? 7.300 0.378 -9.950 1.00 93.62 174 TYR A N 1
ATOM 1345 C CA . TYR A 1 174 ? 8.729 0.464 -10.216 1.00 93.62 174 TYR A CA 1
ATOM 1346 C C . TYR A 1 174 ? 9.490 0.793 -8.927 1.00 93.62 174 TYR A C 1
ATOM 1348 O O . TYR A 1 174 ? 9.582 1.948 -8.497 1.00 93.62 174 TYR A O 1
ATOM 1356 N N . LEU A 1 175 ? 10.026 -0.253 -8.293 1.00 92.50 175 LEU A N 1
ATOM 1357 C CA . LEU A 1 175 ? 10.809 -0.124 -7.069 1.00 92.50 175 LEU A CA 1
ATOM 1358 C C . LEU A 1 175 ? 12.255 0.251 -7.385 1.00 92.50 175 LEU A C 1
ATOM 1360 O O . LEU A 1 175 ? 12.952 -0.430 -8.136 1.00 92.50 175 LEU A O 1
ATOM 1364 N N . VAL A 1 176 ? 12.726 1.312 -6.744 1.00 88.25 176 VAL A N 1
ATOM 1365 C CA . VAL A 1 176 ? 14.105 1.788 -6.832 1.00 88.25 176 VAL A CA 1
ATOM 1366 C C . VAL A 1 176 ? 14.727 1.863 -5.435 1.00 88.25 176 VAL A C 1
ATOM 1368 O O . VAL A 1 176 ? 14.018 2.080 -4.449 1.00 88.25 176 VAL A O 1
ATOM 1371 N N . PRO A 1 177 ? 16.053 1.696 -5.294 1.00 84.50 177 PRO A N 1
ATOM 1372 C CA . PRO A 1 177 ? 16.727 1.957 -4.027 1.00 84.50 177 PRO A CA 1
ATOM 1373 C C . PRO A 1 177 ? 16.437 3.377 -3.524 1.00 84.50 177 PRO A C 1
ATOM 1375 O O . PRO A 1 177 ? 16.355 4.311 -4.315 1.00 84.50 177 PRO A O 1
ATOM 1378 N N . GLU A 1 178 ? 16.343 3.565 -2.206 1.00 75.94 178 GLU A N 1
ATOM 1379 C CA . GLU A 1 178 ? 16.005 4.870 -1.610 1.00 75.94 178 GLU A CA 1
ATOM 1380 C C . GLU A 1 178 ? 16.989 5.980 -2.029 1.00 75.94 178 GLU A C 1
ATOM 1382 O O . GLU A 1 178 ? 16.581 7.093 -2.341 1.00 75.94 178 GLU A O 1
ATOM 1387 N N . ILE A 1 179 ? 18.273 5.638 -2.155 1.00 69.19 179 ILE A N 1
ATOM 1388 C CA . ILE A 1 179 ? 19.339 6.529 -2.641 1.00 69.19 179 ILE A CA 1
ATOM 1389 C C . ILE A 1 179 ? 19.288 6.810 -4.153 1.00 69.19 179 ILE A C 1
ATOM 1391 O O . ILE A 1 179 ? 19.941 7.735 -4.627 1.00 69.19 179 ILE A O 1
ATOM 1395 N N . ALA A 1 180 ? 18.552 6.001 -4.919 1.00 69.69 180 ALA A N 1
ATOM 1396 C CA . ALA A 1 180 ? 18.457 6.099 -6.375 1.00 69.69 180 ALA A CA 1
ATOM 1397 C C . ALA A 1 180 ? 17.280 6.970 -6.840 1.00 69.69 180 ALA A C 1
ATOM 1399 O O . ALA A 1 180 ? 17.183 7.266 -8.029 1.00 69.69 180 ALA A O 1
ATOM 1400 N N . LEU A 1 181 ? 16.417 7.422 -5.921 1.00 69.25 181 LEU A N 1
ATOM 1401 C CA . LEU A 1 181 ? 15.374 8.426 -6.169 1.00 69.25 181 LEU A CA 1
ATOM 1402 C C . LEU A 1 181 ? 15.983 9.827 -6.301 1.00 69.25 181 LEU A C 1
ATOM 1404 O O . LEU A 1 181 ? 15.630 10.762 -5.586 1.00 69.25 181 LEU A O 1
ATOM 1408 N N . THR A 1 182 ? 16.951 9.968 -7.201 1.00 69.25 182 THR A N 1
ATOM 1409 C CA . THR A 1 182 ? 17.525 11.263 -7.543 1.00 69.25 182 THR A CA 1
ATOM 1410 C C . THR A 1 182 ? 16.532 12.057 -8.387 1.00 69.25 182 THR A C 1
ATOM 1412 O O . THR A 1 182 ? 15.678 11.490 -9.074 1.00 69.25 182 THR A O 1
ATOM 1415 N N . HIS A 1 183 ? 16.675 13.385 -8.391 1.00 72.44 183 HIS A N 1
ATOM 1416 C CA . HIS A 1 183 ? 15.862 14.261 -9.238 1.00 72.44 183 HIS A CA 1
ATOM 1417 C C . HIS A 1 183 ? 15.895 13.846 -10.714 1.00 72.44 183 HIS A C 1
ATOM 1419 O O . HIS A 1 183 ? 14.878 13.929 -11.385 1.00 72.44 183 HIS A O 1
ATOM 1425 N N . GLN A 1 184 ? 17.021 13.327 -11.209 1.00 71.06 184 GLN A N 1
ATOM 1426 C CA . GLN A 1 184 ? 17.141 12.893 -12.599 1.00 71.06 184 GLN A CA 1
ATOM 1427 C C . GLN A 1 184 ? 16.215 11.712 -12.930 1.00 71.06 184 GLN A C 1
ATOM 1429 O O . GLN A 1 184 ? 15.486 11.779 -13.913 1.00 71.06 184 GLN A O 1
ATOM 1434 N N . VAL A 1 185 ? 16.196 10.659 -12.102 1.00 76.06 185 VAL A N 1
ATOM 1435 C CA . VAL A 1 185 ? 15.319 9.492 -12.326 1.00 76.06 185 VAL A CA 1
ATOM 1436 C C . VAL A 1 185 ? 13.850 9.905 -12.267 1.00 76.06 185 VAL A C 1
ATOM 1438 O O . VAL A 1 185 ? 13.055 9.483 -13.106 1.00 76.06 185 VAL A O 1
ATOM 1441 N N . LEU A 1 186 ? 13.497 10.761 -11.306 1.00 78.12 186 LEU A N 1
ATOM 1442 C CA . LEU A 1 186 ? 12.142 11.290 -11.184 1.00 78.12 186 LEU A CA 1
ATOM 1443 C C . LEU A 1 186 ? 11.750 12.129 -12.403 1.00 78.12 186 LEU A C 1
ATOM 1445 O O . LEU A 1 186 ? 10.666 11.920 -12.939 1.00 78.12 186 LEU A O 1
ATOM 1449 N N . ASN A 1 187 ? 12.639 12.999 -12.885 1.00 76.69 187 ASN A N 1
ATOM 1450 C CA . ASN A 1 187 ? 12.399 13.828 -14.064 1.00 76.69 187 ASN A CA 1
ATOM 1451 C C . ASN A 1 187 ? 12.182 12.972 -15.314 1.00 76.69 187 ASN A C 1
ATOM 1453 O O . ASN A 1 187 ? 11.204 13.189 -16.021 1.00 76.69 187 ASN A O 1
ATOM 1457 N N . THR A 1 188 ? 13.025 11.963 -15.558 1.00 79.00 188 THR A N 1
ATOM 1458 C CA . THR A 1 188 ? 12.865 11.055 -16.707 1.00 79.00 188 THR A CA 1
ATOM 1459 C C . THR A 1 188 ? 11.507 10.354 -16.682 1.00 79.00 188 THR A C 1
ATOM 1461 O O . THR A 1 188 ? 10.814 10.270 -17.693 1.00 79.00 188 THR A O 1
ATOM 1464 N N . ILE A 1 189 ? 11.097 9.860 -15.516 1.00 80.94 189 ILE A N 1
ATOM 1465 C CA . ILE A 1 189 ? 9.824 9.157 -15.352 1.00 80.94 189 ILE A CA 1
ATOM 1466 C C . ILE A 1 189 ? 8.649 10.127 -15.509 1.00 80.94 189 ILE A C 1
ATOM 1468 O O . ILE A 1 189 ? 7.680 9.805 -16.191 1.00 80.94 189 ILE A O 1
ATOM 1472 N N . GLN A 1 190 ? 8.721 11.320 -14.924 1.00 78.31 190 GLN A N 1
ATOM 1473 C CA . GLN A 1 190 ? 7.662 12.320 -15.052 1.00 78.31 190 GLN A CA 1
ATOM 1474 C C . GLN A 1 190 ? 7.536 12.849 -16.482 1.00 78.31 190 GLN A C 1
ATOM 1476 O O . GLN A 1 190 ? 6.420 12.999 -16.963 1.00 78.31 190 GLN A O 1
ATOM 1481 N N . GLN A 1 191 ? 8.641 13.063 -17.196 1.00 82.25 191 GLN A N 1
ATOM 1482 C CA . GLN A 1 191 ? 8.608 13.416 -18.618 1.00 82.25 191 GLN A CA 1
ATOM 1483 C C . GLN A 1 191 ? 7.980 12.296 -19.458 1.00 82.25 191 GLN A C 1
ATOM 1485 O O . GLN A 1 191 ? 7.197 12.571 -20.364 1.00 82.25 191 GLN A O 1
ATOM 1490 N N . ARG A 1 192 ? 8.278 11.029 -19.139 1.00 86.38 192 ARG A N 1
ATOM 1491 C CA . ARG A 1 192 ? 7.784 9.874 -19.902 1.00 86.38 192 ARG A CA 1
ATOM 1492 C C . ARG A 1 192 ? 6.322 9.525 -19.622 1.00 86.38 192 ARG A C 1
ATOM 1494 O O . ARG A 1 192 ? 5.604 9.144 -20.541 1.00 86.38 192 ARG A O 1
ATOM 1501 N N . PHE A 1 193 ? 5.879 9.617 -18.369 1.00 88.56 193 PHE A N 1
ATOM 1502 C CA . PHE A 1 193 ? 4.559 9.135 -17.938 1.00 88.56 193 PHE A CA 1
ATOM 1503 C C . PHE A 1 193 ? 3.614 10.250 -17.469 1.00 88.56 193 PHE A C 1
ATOM 1505 O O . PHE A 1 193 ? 2.428 9.995 -17.248 1.00 88.56 193 PHE A O 1
ATOM 1512 N N . GLY A 1 194 ? 4.100 11.486 -17.340 1.00 87.38 194 GLY A N 1
ATOM 1513 C CA . GLY A 1 194 ? 3.305 12.661 -16.996 1.00 87.38 194 GLY A CA 1
ATOM 1514 C C . GLY A 1 194 ? 2.495 12.482 -15.714 1.00 87.38 194 GLY A C 1
ATOM 1515 O O . GLY A 1 194 ? 2.975 11.960 -14.706 1.00 87.38 194 GLY A O 1
ATOM 1516 N N . SER A 1 195 ? 1.222 12.872 -15.779 1.00 86.75 195 SER A N 1
ATOM 1517 C CA . SER A 1 195 ? 0.263 12.744 -14.679 1.00 86.75 195 SER A CA 1
ATOM 1518 C C . SER A 1 195 ? -0.113 11.300 -14.332 1.00 86.75 195 SER A C 1
ATOM 1520 O O . SER A 1 195 ? -0.766 11.088 -13.317 1.00 86.75 195 SER A O 1
ATOM 1522 N N . ARG A 1 196 ? 0.304 10.290 -15.109 1.00 91.06 196 ARG A N 1
ATOM 1523 C CA . ARG A 1 196 ? 0.092 8.877 -14.746 1.00 91.06 196 ARG A CA 1
ATOM 1524 C C . ARG A 1 196 ? 1.088 8.388 -13.696 1.00 91.06 196 ARG A C 1
ATOM 1526 O O . ARG A 1 196 ? 0.883 7.309 -13.142 1.00 91.06 196 ARG A O 1
ATOM 1533 N N . ALA A 1 197 ? 2.163 9.137 -13.446 1.00 92.12 197 ALA A N 1
ATOM 1534 C CA . ALA A 1 197 ? 3.163 8.791 -12.450 1.00 92.12 197 ALA A CA 1
ATOM 1535 C C . ALA A 1 197 ? 2.764 9.259 -11.045 1.00 92.12 197 ALA A C 1
ATOM 1537 O O . ALA A 1 197 ? 2.372 10.414 -10.839 1.00 92.12 197 ALA A O 1
ATOM 1538 N N . ALA A 1 198 ? 2.935 8.359 -10.081 1.00 91.88 198 ALA A N 1
ATOM 1539 C CA . ALA A 1 198 ? 2.930 8.647 -8.656 1.00 91.88 198 ALA A CA 1
ATOM 1540 C C . ALA A 1 198 ? 4.299 8.331 -8.060 1.00 91.88 198 ALA A C 1
ATOM 1542 O O . ALA A 1 198 ? 4.904 7.308 -8.376 1.00 91.88 198 ALA A O 1
ATOM 1543 N N . VAL A 1 199 ? 4.790 9.199 -7.180 1.00 88.75 199 VAL A N 1
ATOM 1544 C CA . VAL A 1 199 ? 6.093 9.026 -6.528 1.00 88.75 199 VAL A CA 1
ATOM 1545 C C . VAL A 1 199 ? 5.874 8.860 -5.029 1.00 88.75 199 VAL A C 1
ATOM 1547 O O . VAL A 1 199 ? 5.279 9.722 -4.394 1.00 88.75 199 VAL A O 1
ATOM 1550 N N . ILE A 1 200 ? 6.366 7.765 -4.443 1.00 87.44 200 ILE A N 1
ATOM 1551 C CA . ILE A 1 200 ? 6.227 7.454 -3.016 1.00 87.44 200 ILE A CA 1
ATOM 1552 C C . ILE A 1 200 ? 7.601 7.188 -2.396 1.00 87.44 200 ILE A C 1
ATOM 1554 O O . ILE A 1 200 ? 8.251 6.177 -2.664 1.00 87.44 200 ILE A O 1
ATOM 1558 N N . HIS A 1 201 ? 8.029 8.061 -1.483 1.00 84.75 201 HIS A N 1
ATOM 1559 C CA . HIS A 1 201 ? 9.269 7.881 -0.724 1.00 84.75 201 HIS A CA 1
ATOM 1560 C C . HIS A 1 201 ? 9.214 8.506 0.671 1.00 84.75 201 HIS A C 1
ATOM 1562 O O . HIS A 1 201 ? 8.303 9.264 1.008 1.00 84.75 201 HIS A O 1
ATOM 1568 N N . SER A 1 202 ? 10.207 8.181 1.501 1.00 80.19 202 SER A N 1
ATOM 1569 C CA . SER A 1 202 ? 10.269 8.539 2.922 1.00 80.19 202 SER A CA 1
ATOM 1570 C C . SER A 1 202 ? 10.175 10.049 3.172 1.00 80.19 202 SER A C 1
ATOM 1572 O O . SER A 1 202 ? 9.411 10.438 4.054 1.00 80.19 202 SER A O 1
ATOM 1574 N N . SER A 1 203 ? 10.838 10.881 2.359 1.00 80.06 203 SER A N 1
ATOM 1575 C CA . SER A 1 203 ? 10.858 12.348 2.514 1.00 80.06 203 SER A CA 1
ATOM 1576 C C . SER A 1 203 ? 9.558 13.082 2.149 1.00 80.06 203 SER A C 1
ATOM 1578 O O . SER A 1 203 ? 9.453 14.279 2.415 1.00 80.06 203 SER A O 1
ATOM 1580 N N . LEU A 1 204 ? 8.538 12.406 1.600 1.00 81.06 204 LEU A N 1
ATOM 1581 C CA . LEU A 1 204 ? 7.221 13.026 1.433 1.00 81.06 204 LEU A CA 1
ATOM 1582 C C . LEU A 1 204 ? 6.516 13.205 2.781 1.00 81.06 204 LEU A C 1
ATOM 1584 O O . LEU A 1 204 ? 6.497 12.302 3.627 1.00 81.06 204 LEU A O 1
ATOM 1588 N N . THR A 1 205 ? 5.861 14.356 2.943 1.00 85.56 205 THR A N 1
ATOM 1589 C CA . THR A 1 205 ? 4.999 14.614 4.099 1.00 85.56 205 THR A CA 1
ATOM 1590 C C . THR A 1 205 ? 3.826 13.624 4.125 1.00 85.56 205 THR A C 1
ATOM 1592 O O . THR A 1 205 ? 3.383 13.164 3.067 1.00 85.56 205 THR A O 1
ATOM 1595 N N . PRO A 1 206 ? 3.272 13.294 5.308 1.00 84.56 206 PRO A N 1
ATOM 1596 C CA . PRO A 1 206 ? 2.161 12.347 5.410 1.00 84.56 206 PRO A CA 1
ATOM 1597 C C . PRO A 1 206 ? 0.944 12.719 4.550 1.00 84.56 206 PRO A C 1
ATOM 1599 O O . PRO A 1 206 ? 0.330 11.838 3.954 1.00 84.56 206 PRO A O 1
ATOM 1602 N N . SER A 1 207 ? 0.621 14.010 4.440 1.00 83.62 207 SER A N 1
ATOM 1603 C CA . SER A 1 207 ? -0.502 14.484 3.622 1.00 83.62 207 SER A CA 1
ATOM 1604 C C . SER A 1 207 ? -0.249 14.338 2.119 1.00 83.62 207 SER A C 1
ATOM 1606 O O . SER A 1 207 ? -1.159 13.945 1.395 1.00 83.62 207 SER A O 1
ATOM 1608 N N . ARG A 1 208 ? 0.987 14.580 1.646 1.00 85.31 208 ARG A N 1
ATOM 1609 C CA . ARG A 1 208 ? 1.363 14.345 0.239 1.00 85.31 208 ARG A CA 1
ATOM 1610 C C . ARG A 1 208 ? 1.368 12.855 -0.101 1.00 85.31 208 ARG A C 1
ATOM 1612 O O . ARG A 1 208 ? 0.832 12.475 -1.134 1.00 85.31 208 ARG A O 1
ATOM 1619 N N . LYS A 1 209 ? 1.888 11.999 0.791 1.00 87.38 209 LYS A N 1
ATOM 1620 C CA . LYS A 1 209 ? 1.793 10.535 0.626 1.00 87.38 209 LYS A CA 1
ATOM 1621 C C . LYS A 1 209 ? 0.342 10.077 0.524 1.00 87.38 209 LYS A C 1
ATOM 1623 O O . LYS A 1 209 ? 0.042 9.245 -0.319 1.00 87.38 209 LYS A O 1
ATOM 1628 N N . LEU A 1 210 ? -0.544 10.617 1.365 1.00 87.25 210 LEU A N 1
ATOM 1629 C CA . LEU A 1 210 ? -1.971 10.303 1.308 1.00 87.25 210 LEU A CA 1
ATOM 1630 C C . LEU A 1 210 ? -2.603 10.766 -0.014 1.00 87.25 210 LEU A C 1
ATOM 1632 O O . LEU A 1 210 ? -3.400 10.032 -0.577 1.00 87.25 210 LEU A O 1
ATOM 1636 N N . ALA A 1 211 ? -2.230 11.935 -0.539 1.00 87.75 211 ALA A N 1
ATOM 1637 C CA . ALA A 1 211 ? -2.725 12.406 -1.832 1.00 87.75 211 ALA A CA 1
ATOM 1638 C C . ALA A 1 211 ? -2.326 11.466 -2.986 1.00 87.75 211 ALA A C 1
ATOM 1640 O O . ALA A 1 211 ? -3.183 11.046 -3.759 1.00 87.75 211 ALA A O 1
ATOM 1641 N N . GLU A 1 212 ? -1.052 11.068 -3.057 1.00 91.12 212 GLU A N 1
ATOM 1642 C CA . GLU A 1 212 ? -0.575 10.088 -4.046 1.00 91.12 212 GLU A CA 1
ATOM 1643 C C . GLU A 1 212 ? -1.254 8.726 -3.872 1.00 91.12 212 GLU A C 1
ATOM 1645 O O . GLU A 1 212 ? -1.700 8.126 -4.845 1.00 91.12 212 GLU A O 1
ATOM 1650 N N . TRP A 1 213 ? -1.418 8.268 -2.629 1.00 91.50 213 TRP A N 1
ATOM 1651 C CA . TRP A 1 213 ? -2.149 7.039 -2.311 1.00 91.50 213 TRP A CA 1
ATOM 1652 C C . TRP A 1 213 ? -3.571 7.047 -2.882 1.00 91.50 213 TRP A C 1
ATOM 1654 O O . TRP A 1 213 ? -4.024 6.051 -3.440 1.00 91.50 213 TRP A O 1
ATOM 1664 N N . GLN A 1 214 ? -4.262 8.186 -2.790 1.00 89.38 214 GLN A N 1
ATOM 1665 C CA . GLN A 1 214 ? -5.610 8.349 -3.329 1.00 89.38 214 GLN A CA 1
ATOM 1666 C C . GLN A 1 214 ? -5.631 8.404 -4.854 1.00 89.38 214 GLN A C 1
ATOM 1668 O O . GLN A 1 214 ? -6.490 7.766 -5.458 1.00 89.38 214 GLN A O 1
ATOM 1673 N N . ARG A 1 215 ? -4.678 9.105 -5.482 1.00 92.88 215 ARG A N 1
ATOM 1674 C CA . ARG A 1 215 ? -4.528 9.114 -6.949 1.00 92.88 215 ARG A CA 1
ATOM 1675 C C . ARG A 1 215 ? -4.332 7.702 -7.492 1.00 92.88 215 ARG A C 1
ATOM 1677 O O . ARG A 1 215 ? -4.960 7.329 -8.478 1.00 92.88 215 ARG A O 1
ATOM 1684 N N . ILE A 1 216 ? -3.502 6.905 -6.820 1.00 94.00 216 ILE A N 1
ATOM 1685 C CA . ILE A 1 216 ? -3.260 5.501 -7.173 1.00 94.00 216 ILE A CA 1
ATOM 1686 C C . ILE A 1 216 ? -4.544 4.686 -7.016 1.00 94.00 216 ILE A C 1
ATOM 1688 O O . ILE A 1 216 ? -4.966 4.021 -7.958 1.00 94.00 216 ILE A O 1
ATOM 1692 N N . ARG A 1 217 ? -5.214 4.797 -5.862 1.00 91.44 217 ARG A N 1
ATOM 1693 C CA . ARG A 1 217 ? -6.462 4.070 -5.587 1.00 91.44 217 ARG A CA 1
ATOM 1694 C C . ARG A 1 217 ? -7.563 4.391 -6.602 1.00 91.44 217 ARG A C 1
ATOM 1696 O O . ARG A 1 217 ? -8.325 3.511 -6.983 1.00 91.44 217 ARG A O 1
ATOM 1703 N N . ARG A 1 218 ? -7.666 5.654 -7.028 1.00 90.88 218 ARG A N 1
ATOM 1704 C CA . ARG A 1 218 ? -8.654 6.124 -8.017 1.00 90.88 218 ARG A CA 1
ATOM 1705 C C . ARG A 1 218 ? -8.269 5.793 -9.465 1.00 90.88 218 ARG A C 1
ATOM 1707 O O . ARG A 1 218 ? -9.042 6.093 -10.368 1.00 90.88 218 ARG A O 1
ATOM 1714 N N . GLY A 1 219 ? -7.096 5.199 -9.701 1.00 92.00 219 GLY A N 1
ATOM 1715 C CA . GLY A 1 219 ? -6.591 4.893 -11.043 1.00 92.00 219 GLY A CA 1
ATOM 1716 C C . GLY A 1 219 ? -6.103 6.117 -11.827 1.00 92.00 219 GLY A C 1
ATOM 1717 O O . GLY A 1 219 ? -5.827 6.014 -13.019 1.00 92.00 219 GLY A O 1
ATOM 1718 N N . GLU A 1 220 ? -5.974 7.276 -11.177 1.00 92.81 220 GLU A N 1
ATOM 1719 C 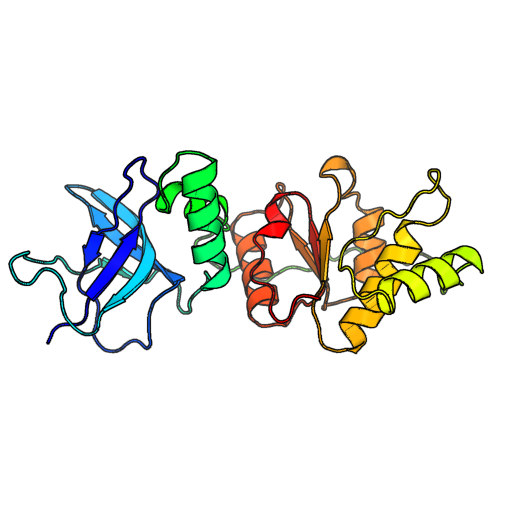CA . GLU A 1 220 ? -5.438 8.503 -11.781 1.00 92.81 220 GLU A CA 1
ATOM 1720 C C . GLU A 1 220 ? -3.923 8.387 -12.014 1.00 92.81 220 GLU A C 1
ATOM 1722 O O . GLU A 1 220 ? -3.388 8.946 -12.972 1.00 92.81 220 GLU A O 1
ATOM 1727 N N . ALA A 1 221 ? -3.231 7.640 -11.147 1.00 94.06 221 ALA A N 1
ATOM 1728 C CA . ALA A 1 221 ? -1.832 7.271 -11.309 1.00 94.06 221 ALA A CA 1
ATOM 1729 C C . ALA A 1 221 ? -1.696 5.753 -11.484 1.00 94.06 221 ALA A C 1
ATOM 1731 O O . ALA A 1 221 ? -2.078 4.982 -10.607 1.00 94.06 221 ALA A O 1
ATOM 1732 N N . THR A 1 222 ? -1.127 5.334 -12.614 1.00 95.19 222 THR A N 1
ATOM 1733 C CA . THR A 1 222 ? -1.008 3.921 -13.012 1.00 95.19 222 THR A CA 1
ATOM 1734 C C . THR A 1 222 ? 0.436 3.419 -13.013 1.00 95.19 222 THR A C 1
ATOM 1736 O O . THR A 1 222 ? 0.657 2.222 -13.148 1.00 95.19 222 THR A O 1
ATOM 1739 N N . ILE A 1 223 ? 1.435 4.298 -12.873 1.00 95.12 223 ILE A N 1
ATOM 1740 C CA . ILE A 1 223 ? 2.827 3.902 -12.617 1.00 95.12 223 ILE A CA 1
ATOM 1741 C C . ILE A 1 223 ? 3.298 4.495 -11.295 1.00 95.12 223 ILE A C 1
ATOM 1743 O O . ILE A 1 223 ? 3.280 5.708 -11.099 1.00 95.12 223 ILE A O 1
ATOM 1747 N N . ILE A 1 224 ? 3.699 3.625 -10.376 1.00 95.00 224 ILE A N 1
ATOM 1748 C CA . ILE A 1 224 ? 4.064 3.977 -9.010 1.00 95.00 224 ILE A CA 1
ATOM 1749 C C . ILE A 1 224 ? 5.562 3.786 -8.867 1.00 95.00 224 ILE A C 1
ATOM 1751 O O . ILE A 1 224 ? 6.077 2.690 -9.056 1.00 95.00 224 ILE A O 1
ATOM 1755 N N . ILE A 1 225 ? 6.264 4.849 -8.507 1.00 91.94 225 ILE A N 1
ATOM 1756 C CA . ILE A 1 225 ? 7.710 4.859 -8.365 1.00 91.94 225 ILE A CA 1
ATOM 1757 C C . ILE A 1 225 ? 8.036 5.097 -6.913 1.00 91.94 225 ILE A C 1
ATOM 1759 O O . ILE A 1 225 ? 7.567 6.060 -6.309 1.00 91.94 225 ILE A O 1
ATOM 1763 N N . GLY A 1 226 ? 8.883 4.260 -6.341 1.00 90.56 226 GLY A N 1
ATOM 1764 C CA . GLY A 1 226 ? 9.276 4.503 -4.972 1.00 90.56 226 GLY A CA 1
ATOM 1765 C C . GLY A 1 226 ? 10.293 3.543 -4.423 1.00 90.56 226 GLY A C 1
ATOM 1766 O O . GLY A 1 226 ? 10.748 2.612 -5.082 1.00 90.56 226 GLY A O 1
ATOM 1767 N N . ALA A 1 227 ? 10.644 3.809 -3.173 1.00 87.19 227 ALA A N 1
ATOM 1768 C CA . ALA A 1 227 ? 11.449 2.905 -2.378 1.00 87.19 227 ALA A CA 1
ATOM 1769 C C . ALA A 1 227 ? 10.569 1.779 -1.809 1.00 87.19 227 ALA A C 1
ATOM 1771 O O . ALA A 1 227 ? 9.453 1.532 -2.260 1.00 87.19 227 ALA A O 1
ATOM 1772 N N . ARG A 1 228 ? 11.055 1.122 -0.756 1.00 88.12 228 ARG A N 1
ATOM 1773 C CA . ARG A 1 228 ? 10.409 -0.030 -0.107 1.00 88.12 228 ARG A CA 1
ATOM 1774 C C . ARG A 1 228 ? 8.912 0.154 0.169 1.00 88.12 228 ARG A C 1
ATOM 1776 O O . ARG A 1 228 ? 8.148 -0.768 -0.060 1.00 88.12 228 ARG A O 1
ATOM 1783 N N . SER A 1 229 ? 8.480 1.332 0.622 1.00 87.44 229 SER A N 1
ATOM 1784 C CA . SER A 1 229 ? 7.078 1.576 0.993 1.00 87.44 229 SER A CA 1
ATOM 1785 C C . SER A 1 229 ? 6.099 1.581 -0.185 1.00 87.44 229 SER A C 1
ATOM 1787 O O . SER A 1 229 ? 4.904 1.440 0.040 1.00 87.44 229 SER A O 1
ATOM 1789 N N . ALA A 1 230 ? 6.570 1.758 -1.425 1.00 91.19 230 ALA A N 1
ATOM 1790 C CA . ALA A 1 230 ? 5.693 1.760 -2.598 1.00 91.19 230 ALA A CA 1
ATOM 1791 C C . ALA A 1 230 ? 5.068 0.385 -2.876 1.00 91.19 230 ALA A C 1
ATOM 1793 O O . ALA A 1 230 ? 4.043 0.321 -3.545 1.00 91.19 230 ALA A O 1
ATOM 1794 N N . VAL A 1 231 ? 5.628 -0.692 -2.313 1.00 92.31 231 VAL A N 1
ATOM 1795 C CA . VAL A 1 231 ? 5.057 -2.044 -2.410 1.00 92.31 231 VAL A CA 1
ATOM 1796 C C . VAL A 1 231 ? 3.652 -2.144 -1.804 1.00 92.31 231 VAL A C 1
ATOM 1798 O O . VAL A 1 231 ? 2.884 -3.014 -2.189 1.00 92.31 231 VAL A O 1
ATOM 1801 N N . PHE A 1 232 ? 3.303 -1.245 -0.878 1.00 93.31 232 PHE A N 1
ATOM 1802 C CA . PHE A 1 232 ? 1.998 -1.232 -0.214 1.00 93.31 232 PHE A CA 1
ATOM 1803 C C . PHE A 1 232 ? 0.955 -0.379 -0.936 1.00 93.31 232 PHE A C 1
ATOM 1805 O O . PHE A 1 232 ? -0.179 -0.294 -0.471 1.00 93.31 232 PHE A O 1
ATOM 1812 N N . ALA A 1 233 ? 1.327 0.292 -2.030 1.00 92.62 233 ALA A N 1
ATOM 1813 C CA . ALA A 1 233 ? 0.416 1.171 -2.747 1.00 92.62 233 ALA A CA 1
ATOM 1814 C C . ALA A 1 233 ? -0.836 0.402 -3.231 1.00 92.62 233 ALA A C 1
ATOM 1816 O O . ALA A 1 233 ? -0.711 -0.737 -3.683 1.00 92.62 233 ALA A O 1
ATOM 1817 N N . PRO A 1 234 ? -2.038 1.007 -3.174 1.00 92.31 234 PRO A N 1
ATOM 1818 C CA . PRO A 1 234 ? -3.303 0.346 -3.499 1.00 92.31 234 PRO A CA 1
ATOM 1819 C C . PRO A 1 234 ? -3.521 0.317 -5.019 1.00 92.31 234 PRO A C 1
ATOM 1821 O O . PRO A 1 234 ? -4.398 0.994 -5.554 1.00 92.31 234 PRO A O 1
ATOM 1824 N N . VAL A 1 235 ? -2.655 -0.403 -5.726 1.00 92.75 235 VAL A N 1
ATOM 1825 C CA . VAL A 1 235 ? -2.606 -0.410 -7.189 1.00 92.75 235 VAL A CA 1
ATOM 1826 C C . VAL A 1 235 ? -3.666 -1.349 -7.759 1.00 92.75 235 VAL A C 1
ATOM 1828 O O . VAL A 1 235 ? -3.611 -2.557 -7.541 1.00 92.75 235 VAL A O 1
ATOM 1831 N N . ALA A 1 236 ? -4.602 -0.806 -8.536 1.00 90.19 236 ALA A N 1
ATOM 1832 C CA . ALA A 1 236 ? -5.564 -1.605 -9.291 1.00 90.19 236 ALA A CA 1
ATOM 1833 C C . ALA A 1 236 ? -4.936 -2.165 -10.579 1.00 90.19 236 ALA A C 1
ATOM 1835 O O . ALA A 1 236 ? -4.149 -1.482 -11.241 1.00 90.19 236 ALA A O 1
ATOM 1836 N N . SER A 1 237 ? -5.325 -3.388 -10.958 1.00 91.75 237 SER A N 1
ATOM 1837 C CA . SER A 1 237 ? -4.897 -4.049 -12.203 1.00 91.75 237 SER A CA 1
ATOM 1838 C C . SER A 1 237 ? -3.371 -4.108 -12.381 1.00 91.75 237 SER A C 1
ATOM 1840 O O . SER A 1 237 ? -2.865 -3.805 -13.459 1.00 91.75 237 SER A O 1
ATOM 1842 N N . LEU A 1 238 ? -2.629 -4.447 -11.319 1.00 91.81 238 LEU A N 1
ATOM 1843 C CA . LEU A 1 238 ? -1.170 -4.613 -11.370 1.00 91.81 238 LEU A CA 1
ATOM 1844 C C . LEU A 1 238 ? -0.775 -5.693 -12.396 1.00 91.81 238 LEU A C 1
ATOM 1846 O O . LEU A 1 238 ? -1.403 -6.754 -12.430 1.00 91.81 238 LEU A O 1
ATOM 1850 N N . GLY A 1 239 ? 0.261 -5.438 -13.204 1.00 88.12 239 GLY A N 1
ATOM 1851 C CA . GLY A 1 239 ? 0.758 -6.392 -14.199 1.00 88.12 239 GLY A CA 1
ATOM 1852 C C . GLY A 1 239 ? 2.141 -6.106 -14.744 1.00 88.12 239 GLY A C 1
ATOM 1853 O O . GLY A 1 239 ? 2.803 -5.159 -14.260 1.00 88.12 239 GLY A O 1
#

Radius of gyration: 21.21 Å; chains: 1; bounding box: 57×41×59 Å

Sequence (239 aa):
MTACIEVVFNLPVNRGFLYLYPDTETDPTGRRVKAPLGRRTLTGCVVNCFPDNPEPDLELKPIDKFIDKEPIIGRELIELAEWMSRLYLCSLGEALSSCLPGGIRETAAEMPDFFPEDPSGPVIPSVFQREAVKTILSGDDGWFYLYGVTGSGKTEVFLTCAEQVLKEGKSVIYLVPEIALTHQVLNTIQQRFGSRAAVIHSSLTPSRKLAEWQRIRRGEATIIIGARSAVFAPVASLG